Protein AF-A0A3N5LNY7-F1 (afdb_monomer_lite)

Foldseek 3Di:
DDWAWAAKDFPDDDDQDDDDDDDDDDDDDDDDADWDADWDKDFDWDFPPDDDDDPDDDDPPRPTDRFKIKTQGDPPDWGDDPNFTANFIWIWGDDPPGIIIIGTDDLLLQQLQFDQDDLPDDLVVLLVVSQLLSLLLQQQVVVAADRCCVVVVHSAHCDPVRTPGRYSCNLVDPSSVSNSVSSVVCPPHYDDDPRHRDNRDDAPDCQQKNAFCQAQPNDDGDPVRFIDGDHCVPPDPPNDDDADDDQQVLQVLVVVVPWQADAGWDWWDWDDPDGPRHYIWIWTQHPRGIDIDTLNRSQVSCQVCVCVSCVVPPQHQDPVRDGAPGVRRDSDDDDTDDPPD

Secondary structure (DSSP, 8-state):
---EEEEEEESS----------------PPPPP---S-EEEEEEEEP-------S-S-------EEEEEEEEEPTT--EEETTEEE-SEEEEEEETTEEEEEEEE-HHHHHHTB-SS-TTS-HHHHHHHHHHHHHHHHHHHHH---THHHHHT-SS-SSTTT--B--GGGGGSTTHHHHHHHHHHTTT---EETTEE------S--TTBPPPHHHHH-SS--TTS---B---TTT-TTS-------HHHHHHHHHHTT-S--SSEEEEEEE---TTS---EEEEEETTEEEEEEHHHHHHHHHHHHHHH-TTTSSPBPTTSPBPSSSS--S-------TT-

pLDDT: mean 81.03, std 21.71, range [22.67, 98.62]

Structure (mmCIF, N/CA/C/O backbone):
data_AF-A0A3N5LNY7-F1
#
_entry.id   AF-A0A3N5LNY7-F1
#
loop_
_atom_site.group_PDB
_atom_site.id
_atom_site.type_symbol
_atom_site.label_atom_id
_atom_site.label_alt_id
_atom_site.label_comp_id
_atom_site.label_asym_id
_atom_site.label_entity_id
_atom_site.label_seq_id
_atom_site.pdbx_PDB_ins_code
_atom_site.Cartn_x
_atom_site.Cartn_y
_atom_site.Cartn_z
_atom_site.occupancy
_atom_site.B_iso_or_equiv
_atom_site.auth_seq_id
_atom_site.auth_comp_id
_atom_site.auth_asym_id
_atom_site.auth_atom_id
_atom_site.pdbx_PDB_model_num
ATOM 1 N N . MET A 1 1 ? 7.127 -2.711 -29.150 1.00 33.62 1 MET A N 1
ATOM 2 C CA . MET A 1 1 ? 5.949 -2.793 -28.258 1.00 33.62 1 MET A CA 1
ATOM 3 C C . MET A 1 1 ? 5.513 -1.365 -27.968 1.00 33.62 1 MET A C 1
ATOM 5 O O . MET A 1 1 ? 6.410 -0.530 -27.902 1.00 33.62 1 MET A O 1
ATOM 9 N N . PRO A 1 2 ? 4.211 -1.043 -27.889 1.00 36.22 2 PRO A N 1
ATOM 10 C CA . PRO A 1 2 ? 3.792 0.312 -27.542 1.00 36.22 2 PRO A CA 1
ATOM 11 C C . PRO A 1 2 ? 4.327 0.663 -26.146 1.00 36.22 2 PRO A C 1
ATOM 13 O O . PRO A 1 2 ? 4.235 -0.155 -25.230 1.00 36.22 2 PRO A O 1
ATOM 16 N N . ALA A 1 3 ? 4.944 1.837 -26.010 1.00 43.41 3 ALA A N 1
ATOM 17 C CA . ALA A 1 3 ? 5.287 2.387 -24.704 1.00 43.41 3 ALA A CA 1
ATOM 18 C C . ALA A 1 3 ? 3.988 2.582 -23.906 1.00 43.41 3 ALA A C 1
ATOM 20 O O . ALA A 1 3 ? 2.963 2.959 -24.474 1.00 43.41 3 ALA A O 1
ATOM 21 N N . THR A 1 4 ? 4.013 2.239 -22.621 1.00 46.62 4 THR A N 1
ATOM 22 C CA . THR A 1 4 ? 2.879 2.396 -21.699 1.00 46.62 4 THR A CA 1
ATOM 23 C C . THR A 1 4 ? 3.221 3.558 -20.761 1.00 46.62 4 THR A C 1
ATOM 25 O O . THR A 1 4 ? 4.381 3.690 -20.365 1.00 46.62 4 THR A O 1
ATOM 28 N N . SER A 1 5 ? 2.261 4.429 -20.441 1.00 54.09 5 SER A N 1
ATOM 29 C CA . SER A 1 5 ? 2.507 5.592 -19.573 1.00 54.09 5 SER A CA 1
ATOM 30 C C . SER A 1 5 ? 2.329 5.161 -18.116 1.00 54.09 5 SER A C 1
ATOM 32 O O . SER A 1 5 ? 1.210 4.996 -17.626 1.00 54.09 5 SER A O 1
ATOM 34 N N . ILE A 1 6 ? 3.436 4.933 -17.417 1.00 53.72 6 ILE A N 1
ATOM 35 C CA . ILE A 1 6 ? 3.460 4.212 -16.148 1.00 53.72 6 ILE A CA 1
ATOM 36 C C . ILE A 1 6 ? 4.030 5.109 -15.043 1.00 53.72 6 ILE A C 1
ATOM 38 O O . ILE A 1 6 ? 5.129 5.631 -15.158 1.00 53.72 6 ILE A O 1
ATOM 42 N N . ALA A 1 7 ? 3.317 5.170 -13.914 1.00 56.16 7 ALA A N 1
ATOM 43 C CA . ALA A 1 7 ? 3.652 5.947 -12.720 1.00 56.16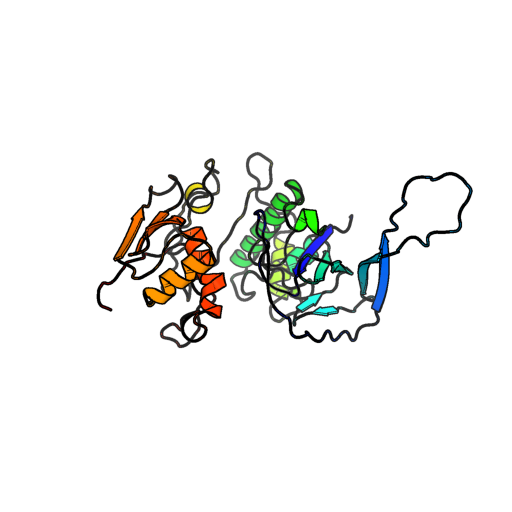 7 ALA A CA 1
ATOM 44 C C . ALA A 1 7 ? 3.402 7.454 -12.852 1.00 56.16 7 ALA A C 1
ATOM 46 O O . ALA A 1 7 ? 3.795 8.078 -13.827 1.00 56.16 7 ALA A O 1
ATOM 47 N N . ALA A 1 8 ? 2.758 8.021 -11.826 1.00 49.09 8 ALA A N 1
ATOM 48 C CA . ALA A 1 8 ? 2.549 9.450 -11.633 1.00 49.09 8 ALA A CA 1
ATOM 49 C C . ALA A 1 8 ? 3.052 9.898 -10.250 1.00 49.09 8 ALA A C 1
ATOM 51 O O . ALA A 1 8 ? 2.809 9.205 -9.256 1.00 49.09 8 ALA A O 1
ATOM 52 N N . ILE A 1 9 ? 3.710 11.056 -10.182 1.00 54.94 9 ILE A N 1
ATOM 53 C CA . ILE A 1 9 ? 4.179 11.722 -8.963 1.00 54.94 9 ILE A CA 1
ATOM 54 C C . ILE A 1 9 ? 3.499 13.083 -8.889 1.00 54.94 9 ILE A C 1
ATOM 56 O O . ILE A 1 9 ? 3.593 13.887 -9.816 1.00 54.94 9 ILE A O 1
ATOM 60 N N . ARG A 1 10 ? 2.796 13.333 -7.785 1.00 48.50 10 ARG A N 1
ATOM 61 C CA . ARG A 1 10 ? 2.146 14.615 -7.514 1.00 48.50 10 ARG A CA 1
ATOM 62 C C . ARG A 1 10 ? 3.090 15.456 -6.663 1.00 48.50 10 ARG A C 1
ATOM 64 O O . ARG A 1 10 ? 3.466 15.022 -5.577 1.00 48.50 10 ARG A O 1
ATOM 71 N N . THR A 1 11 ? 3.468 16.643 -7.130 1.00 41.44 11 THR A N 1
ATOM 72 C CA . THR A 1 11 ? 4.414 17.526 -6.410 1.00 41.44 11 THR A CA 1
ATOM 73 C C . THR A 1 11 ? 3.749 18.360 -5.301 1.00 41.44 11 THR A C 1
ATOM 75 O O . THR A 1 11 ? 4.295 19.364 -4.855 1.00 41.44 11 THR A O 1
ATOM 78 N N . SER A 1 12 ? 2.570 17.939 -4.840 1.00 33.50 12 SER A N 1
ATOM 79 C CA . SER A 1 12 ? 1.843 18.450 -3.674 1.00 33.50 12 SER A CA 1
ATOM 80 C C . SER A 1 12 ? 0.912 17.339 -3.153 1.00 33.50 12 SER A C 1
ATOM 82 O O . SER A 1 12 ? 0.174 16.710 -3.910 1.00 33.50 12 SER A O 1
ATOM 84 N N . SER A 1 13 ? 1.010 17.013 -1.861 1.00 30.39 13 SER A N 1
ATOM 85 C CA . SER A 1 13 ? 0.197 15.967 -1.205 1.00 30.39 13 SER A CA 1
ATOM 86 C C . SER A 1 13 ? -1.232 16.467 -0.916 1.00 30.39 13 SER A C 1
ATOM 88 O O . SER A 1 13 ? -1.359 17.656 -0.631 1.00 30.39 13 SER A O 1
ATOM 90 N N . PRO A 1 14 ? -2.284 15.607 -0.909 1.00 38.16 14 PRO A N 1
ATOM 91 C CA . PRO A 1 14 ? -2.243 14.172 -0.607 1.00 38.16 14 PRO A CA 1
ATOM 92 C C . PRO A 1 14 ? -2.823 13.218 -1.679 1.00 38.16 14 PRO A C 1
ATOM 94 O O . PRO A 1 14 ? -3.414 13.629 -2.672 1.00 38.16 14 PRO A O 1
ATOM 97 N N . SER A 1 15 ? -2.550 11.930 -1.416 1.00 35.72 15 SER A N 1
ATOM 98 C CA . SER A 1 15 ? -3.079 10.645 -1.921 1.00 35.72 15 SER A CA 1
ATOM 99 C C . SER A 1 15 ? -4.038 10.612 -3.117 1.00 35.72 15 SER A C 1
ATOM 101 O O . SER A 1 15 ? -5.087 11.243 -3.082 1.00 35.72 15 SER A O 1
ATOM 103 N N . CYS A 1 16 ? -3.792 9.673 -4.040 1.00 30.02 16 CYS A N 1
ATOM 104 C CA . CYS A 1 16 ? -4.850 9.088 -4.863 1.00 30.02 16 CYS A CA 1
ATOM 105 C C . CYS A 1 16 ? -5.927 8.488 -3.943 1.00 30.02 16 CYS A C 1
ATOM 107 O O . CYS A 1 16 ? -5.712 7.437 -3.339 1.00 30.02 16 CYS A O 1
ATOM 109 N N . SER A 1 17 ? -7.069 9.156 -3.811 1.00 31.23 17 SER A N 1
ATOM 110 C CA . SER A 1 17 ? -8.257 8.635 -3.137 1.00 31.23 17 SER A CA 1
ATOM 111 C C . SER A 1 17 ? -9.467 8.768 -4.060 1.00 31.23 17 SER A C 1
ATOM 113 O O . SER A 1 17 ? -9.660 9.767 -4.743 1.00 31.23 17 SER A O 1
ATOM 115 N N . HIS A 1 18 ? -10.304 7.732 -4.107 1.00 34.59 18 HIS A N 1
ATOM 116 C CA . HIS A 1 18 ? -11.674 7.873 -4.593 1.00 34.59 18 HIS A CA 1
ATOM 117 C C . HIS A 1 18 ? -12.501 8.562 -3.495 1.00 34.59 18 HIS A C 1
ATOM 119 O O . HIS A 1 18 ? -12.567 8.001 -2.402 1.00 34.59 18 HIS A O 1
ATOM 125 N N . SER A 1 19 ? -13.112 9.732 -3.768 1.00 31.70 19 SER A N 1
ATOM 126 C CA . SER A 1 19 ? -14.471 10.183 -3.342 1.00 31.70 19 SER A CA 1
ATOM 127 C C . SER A 1 19 ? -14.699 11.709 -3.524 1.00 31.70 19 SER A C 1
ATOM 129 O O . SER A 1 19 ? -13.756 12.487 -3.486 1.00 31.70 19 SER A O 1
ATOM 131 N N . ALA A 1 20 ? -15.965 12.109 -3.746 1.00 26.55 20 ALA A N 1
ATOM 132 C CA . ALA A 1 20 ? -16.502 13.427 -4.171 1.00 26.55 20 ALA A CA 1
ATOM 133 C C . ALA A 1 20 ? -16.390 14.606 -3.136 1.00 26.55 20 ALA A C 1
ATOM 135 O O . ALA A 1 20 ? -16.134 14.341 -1.965 1.00 26.55 20 ALA A O 1
ATOM 136 N N . PRO A 1 21 ? -16.598 15.896 -3.529 1.00 27.80 21 PRO A N 1
ATOM 137 C CA . PRO A 1 21 ? -15.783 17.056 -3.091 1.00 27.80 21 PRO A CA 1
ATOM 138 C C . PRO A 1 21 ? -16.397 18.017 -2.036 1.00 27.80 21 PRO A C 1
ATOM 140 O O . PRO A 1 21 ? -17.614 18.063 -1.878 1.00 27.80 21 PRO A O 1
ATOM 143 N N . THR A 1 22 ? -15.567 18.865 -1.385 1.00 24.48 22 THR A N 1
ATOM 144 C CA . THR A 1 22 ? -15.677 20.359 -1.282 1.00 24.48 22 THR A CA 1
ATOM 145 C C . THR A 1 22 ? -14.498 21.015 -0.502 1.00 24.48 22 THR A C 1
ATOM 147 O O . THR A 1 22 ? -13.878 20.389 0.348 1.00 24.48 22 THR A O 1
ATOM 150 N N . SER A 1 23 ? -14.191 22.273 -0.868 1.00 28.23 23 SER A N 1
ATOM 151 C CA . SER A 1 23 ? -13.027 23.182 -0.643 1.00 28.23 23 SER A CA 1
ATOM 152 C C . SER A 1 23 ? -12.851 23.779 0.783 1.00 28.23 23 SER A C 1
ATOM 154 O O . SER A 1 23 ? -13.792 23.697 1.560 1.00 28.23 23 SER A O 1
ATOM 156 N N . SER A 1 24 ? -11.796 24.495 1.236 1.00 26.31 24 SER A N 1
ATOM 157 C CA . SER A 1 24 ? -10.613 25.210 0.673 1.00 26.31 24 SER A CA 1
ATOM 158 C C . SER A 1 24 ? -9.664 25.670 1.813 1.00 26.31 24 SER A C 1
ATOM 160 O O . SER A 1 24 ? -10.174 26.039 2.871 1.00 26.31 24 SER A O 1
ATOM 162 N N . GLY A 1 25 ? -8.356 25.855 1.536 1.00 22.67 25 GLY A N 1
ATOM 163 C CA . GLY A 1 25 ? -7.582 27.011 2.050 1.00 22.67 25 GLY A CA 1
ATOM 164 C C . GLY A 1 25 ? -6.107 26.827 2.487 1.00 22.67 25 GLY A C 1
ATOM 165 O O . GLY A 1 25 ? -5.869 26.256 3.543 1.00 22.67 25 GLY A O 1
ATOM 166 N N . SER A 1 26 ? -5.193 27.506 1.760 1.00 25.02 26 SER A N 1
ATOM 167 C CA . SER A 1 26 ? -3.880 28.099 2.159 1.00 25.02 26 SER A CA 1
ATOM 168 C C . SER A 1 26 ? -2.542 27.412 1.769 1.00 25.02 26 SER A C 1
ATOM 170 O O . SER A 1 26 ? -2.120 26.426 2.357 1.00 25.02 26 SER A O 1
ATOM 172 N N . GLU A 1 27 ? -1.913 28.058 0.767 1.00 23.69 27 GLU A N 1
ATOM 173 C CA . GLU A 1 27 ? -0.502 28.470 0.544 1.00 23.69 27 GLU A CA 1
ATOM 174 C C . GLU A 1 27 ? 0.671 27.464 0.585 1.00 23.69 27 GLU A C 1
ATOM 176 O O . GLU A 1 27 ? 1.000 26.860 1.600 1.00 23.69 27 GLU A O 1
ATOM 181 N N . ALA A 1 28 ? 1.367 27.383 -0.561 1.00 24.98 28 ALA A N 1
ATOM 182 C CA . ALA A 1 28 ? 2.524 26.538 -0.844 1.00 24.98 28 ALA A CA 1
ATOM 183 C C . ALA A 1 28 ? 3.818 27.360 -0.998 1.00 24.98 28 ALA A C 1
ATOM 185 O O . ALA A 1 28 ? 3.842 28.388 -1.678 1.00 24.98 28 ALA A O 1
ATOM 186 N N . GLU A 1 29 ? 4.906 26.854 -0.416 1.00 24.19 29 GLU A N 1
ATOM 187 C CA . GLU A 1 29 ? 6.277 27.348 -0.575 1.00 24.19 29 GLU A CA 1
ATOM 188 C C . GLU A 1 29 ? 6.999 26.503 -1.649 1.00 24.19 29 GLU A C 1
ATOM 190 O O . GLU A 1 29 ? 6.849 25.281 -1.697 1.00 24.19 29 GLU A O 1
ATOM 195 N N . GLY A 1 30 ? 7.709 27.155 -2.577 1.00 23.77 30 GLY A N 1
ATOM 196 C CA . GLY A 1 30 ? 8.183 26.560 -3.835 1.00 23.77 30 GLY A CA 1
ATOM 197 C C . GLY A 1 30 ? 9.334 25.548 -3.710 1.00 23.77 30 GLY A C 1
ATOM 198 O O . GLY A 1 30 ? 10.285 25.753 -2.960 1.00 23.77 30 GLY A O 1
ATOM 199 N N . ILE A 1 31 ? 9.276 24.485 -4.523 1.00 27.33 31 ILE A N 1
ATOM 200 C CA . ILE A 1 31 ? 10.308 23.439 -4.652 1.00 27.33 31 ILE A CA 1
ATOM 201 C C . ILE A 1 31 ? 11.269 23.789 -5.811 1.00 27.33 31 ILE A C 1
ATOM 203 O O . ILE A 1 31 ? 10.798 24.095 -6.910 1.00 27.33 31 ILE A O 1
ATOM 207 N N . PRO A 1 32 ? 12.605 23.719 -5.634 1.00 30.31 32 PRO A N 1
ATOM 208 C CA . PRO A 1 32 ? 13.557 23.946 -6.717 1.00 30.31 32 PRO A CA 1
ATOM 209 C C . PRO A 1 32 ? 13.752 22.674 -7.564 1.00 30.31 32 PRO A C 1
ATOM 211 O O . PRO A 1 32 ? 14.279 21.673 -7.086 1.00 30.31 32 PRO A O 1
ATOM 214 N N . MET A 1 33 ? 13.384 22.720 -8.848 1.00 38.69 33 MET A N 1
ATOM 215 C CA . MET A 1 33 ? 13.770 21.704 -9.839 1.00 38.69 33 MET A CA 1
ATOM 216 C C . MET A 1 33 ? 15.151 22.032 -10.423 1.00 38.69 33 MET A C 1
ATOM 218 O O . MET A 1 33 ? 15.319 23.056 -11.083 1.00 38.69 33 MET A O 1
ATOM 222 N N . GLY A 1 34 ? 16.138 21.159 -10.216 1.00 33.91 34 GLY A N 1
ATOM 223 C CA . GLY A 1 34 ? 17.436 21.222 -10.894 1.00 33.91 34 GLY A CA 1
ATOM 224 C C . GLY A 1 34 ? 17.558 20.119 -11.945 1.00 33.91 34 GLY A C 1
ATOM 225 O O . GLY A 1 34 ? 17.757 18.966 -11.587 1.00 33.91 34 GLY A O 1
ATOM 226 N N . MET A 1 35 ? 17.471 20.458 -13.235 1.00 43.19 35 MET A N 1
ATOM 227 C CA . MET A 1 35 ? 17.779 19.545 -14.349 1.00 43.19 35 MET A CA 1
ATOM 228 C C . MET A 1 35 ? 19.084 19.985 -15.022 1.00 43.19 35 MET A C 1
ATOM 230 O O . MET A 1 35 ? 19.202 21.138 -15.433 1.00 43.19 35 MET A O 1
ATOM 234 N N . THR A 1 36 ? 20.064 19.086 -15.157 1.00 39.81 36 THR A N 1
ATOM 235 C CA . THR A 1 36 ? 21.367 19.365 -15.805 1.00 39.81 36 THR A CA 1
ATOM 236 C C . THR A 1 36 ? 21.618 18.548 -17.082 1.00 39.81 36 THR A C 1
ATOM 238 O O . THR A 1 36 ? 22.716 18.596 -17.633 1.00 39.81 36 THR A O 1
ATOM 241 N N . ALA A 1 37 ? 20.613 17.835 -17.601 1.00 42.59 37 ALA A N 1
ATOM 242 C CA . ALA A 1 37 ? 20.716 17.060 -18.842 1.00 42.59 37 ALA A CA 1
ATOM 243 C C . ALA A 1 37 ? 20.223 17.852 -20.077 1.00 42.59 37 ALA A C 1
ATOM 245 O O . ALA A 1 37 ? 19.314 18.677 -19.950 1.00 42.59 37 ALA A O 1
ATOM 246 N N . PRO A 1 38 ? 20.780 17.612 -21.287 1.00 39.47 38 PRO A N 1
ATOM 247 C CA . PRO A 1 38 ? 20.278 18.214 -22.520 1.00 39.47 38 PRO A CA 1
ATOM 248 C C . PRO A 1 38 ? 18.845 17.738 -22.795 1.00 39.47 38 PRO A C 1
ATOM 250 O O . PRO A 1 38 ? 18.601 16.573 -23.105 1.00 39.47 38 PRO A O 1
ATOM 253 N N . LEU A 1 39 ? 17.905 18.670 -22.669 1.00 39.00 39 LEU A N 1
ATOM 254 C CA . LEU A 1 39 ? 16.469 18.429 -22.700 1.00 39.00 39 LEU A CA 1
ATOM 255 C C . LEU A 1 39 ? 15.887 18.733 -24.085 1.00 39.00 39 LEU A C 1
ATOM 257 O O . LEU A 1 39 ? 16.123 19.805 -24.647 1.00 39.00 39 LEU A O 1
ATOM 261 N N . ARG A 1 40 ? 15.065 17.822 -24.613 1.00 39.78 40 ARG A N 1
ATOM 262 C CA . ARG A 1 40 ? 14.113 18.151 -25.681 1.00 39.78 40 ARG A CA 1
ATOM 263 C C . ARG A 1 40 ? 12.732 18.323 -25.058 1.00 39.78 40 ARG A C 1
ATOM 265 O O . ARG A 1 40 ? 12.207 17.380 -24.476 1.00 39.78 40 ARG A O 1
ATOM 272 N N . VAL A 1 41 ? 12.182 19.532 -25.177 1.00 36.75 41 VAL A N 1
ATOM 273 C CA . VAL A 1 41 ? 10.839 19.884 -24.697 1.00 36.75 41 VAL A CA 1
ATOM 274 C C . VAL A 1 41 ? 9.860 19.833 -25.862 1.00 36.75 41 VAL A C 1
ATOM 276 O O . VAL A 1 41 ? 10.060 20.533 -26.855 1.00 36.75 41 VAL A O 1
ATOM 279 N N . ALA A 1 42 ? 8.791 19.054 -25.728 1.00 37.19 42 ALA A N 1
ATOM 280 C CA . ALA A 1 42 ? 7.627 19.133 -26.605 1.00 37.19 42 ALA A CA 1
ATOM 281 C C . ALA A 1 42 ? 6.405 19.565 -25.781 1.00 37.19 42 ALA A C 1
ATOM 283 O O . ALA A 1 42 ? 6.086 18.948 -24.770 1.00 37.19 42 ALA A O 1
ATOM 284 N N . ALA A 1 43 ? 5.727 20.641 -26.184 1.00 36.88 43 ALA A N 1
ATOM 285 C CA . ALA A 1 43 ? 4.498 21.093 -25.532 1.00 36.88 43 ALA A CA 1
ATOM 286 C C . ALA A 1 43 ? 3.280 20.532 -26.274 1.00 36.88 43 ALA A C 1
ATOM 288 O O . ALA A 1 43 ? 3.171 20.690 -27.492 1.00 36.88 43 ALA A O 1
ATOM 289 N N . ILE A 1 44 ? 2.352 19.914 -25.542 1.00 47.97 44 ILE A N 1
ATOM 290 C CA . ILE A 1 44 ? 1.050 19.523 -26.083 1.00 47.97 44 ILE A CA 1
ATOM 291 C C . ILE A 1 44 ? 0.073 20.661 -25.795 1.00 47.97 44 ILE A C 1
ATOM 293 O O . ILE A 1 44 ? -0.240 20.976 -24.644 1.00 47.97 44 ILE A O 1
ATOM 297 N N . VAL A 1 45 ? -0.387 21.297 -26.869 1.00 42.28 45 VAL A N 1
ATOM 298 C CA . VAL A 1 45 ? -1.342 22.404 -26.833 1.00 42.28 45 VAL A CA 1
ATOM 299 C C . VAL A 1 45 ? -2.720 21.861 -27.186 1.00 42.28 45 VAL A C 1
ATOM 301 O O . VAL A 1 45 ? -2.906 21.328 -28.280 1.00 42.28 45 VAL A O 1
ATOM 304 N N . ALA A 1 46 ? -3.693 22.016 -26.289 1.00 45.00 46 ALA A N 1
ATOM 305 C CA . ALA A 1 46 ? -5.090 21.800 -26.645 1.00 45.00 46 ALA A CA 1
ATOM 306 C C . ALA A 1 46 ? -5.678 23.121 -27.149 1.00 45.00 46 ALA A C 1
ATOM 308 O O . ALA A 1 46 ? -5.635 24.136 -26.456 1.00 45.00 46 ALA A O 1
ATOM 309 N N . ALA A 1 47 ? -6.219 23.110 -28.366 1.00 40.59 47 ALA A N 1
ATOM 310 C CA . ALA A 1 47 ? -6.987 24.225 -28.902 1.00 40.59 47 ALA A CA 1
ATOM 311 C C . ALA A 1 47 ? -8.481 23.929 -28.729 1.00 40.59 47 ALA A C 1
ATOM 313 O O . ALA A 1 47 ? -8.995 22.957 -29.285 1.00 40.59 47 ALA A O 1
ATOM 314 N N . SER A 1 48 ? -9.190 24.776 -27.985 1.00 42.09 48 SER A N 1
ATOM 315 C CA . SER A 1 48 ? -10.650 24.724 -27.903 1.00 42.09 48 SER A CA 1
ATOM 316 C C . SER A 1 48 ? -11.245 25.280 -29.198 1.00 42.09 48 SER A C 1
ATOM 318 O O . SER A 1 48 ? -11.398 26.489 -29.356 1.00 42.09 48 SER A O 1
ATOM 320 N N . LEU A 1 49 ? -11.568 24.408 -30.155 1.00 39.06 49 LEU A N 1
ATOM 321 C CA . LEU A 1 49 ? -12.336 24.795 -31.340 1.00 39.06 49 LEU A CA 1
ATOM 322 C C . LEU A 1 49 ? -13.804 24.981 -30.935 1.00 39.06 49 LEU A C 1
ATOM 324 O O . LEU A 1 49 ? -14.584 24.030 -30.919 1.00 39.06 49 LEU A O 1
ATOM 328 N N . LEU A 1 50 ? -14.186 26.211 -30.591 1.00 41.12 50 LEU A N 1
ATOM 329 C CA . LEU A 1 50 ? -15.598 26.588 -30.530 1.00 41.12 50 LEU A CA 1
ATOM 330 C C . LEU A 1 50 ? -16.201 26.473 -31.944 1.00 41.12 50 LEU A C 1
ATOM 332 O O . LEU A 1 50 ? -15.596 26.895 -32.928 1.00 41.12 50 LEU A O 1
ATOM 336 N N . ALA A 1 51 ? -17.372 25.834 -32.015 1.00 43.84 51 ALA A N 1
ATOM 337 C CA . ALA A 1 51 ? -18.146 25.487 -33.212 1.00 43.84 51 ALA A CA 1
ATOM 338 C C . ALA A 1 51 ? -18.297 26.643 -34.236 1.00 43.84 51 ALA A C 1
ATOM 340 O O . ALA A 1 51 ? -18.154 27.811 -33.869 1.00 43.84 51 ALA A O 1
ATOM 341 N N . PRO A 1 52 ? -18.618 26.365 -35.520 1.00 42.91 52 PRO A N 1
ATOM 342 C CA . PRO A 1 52 ? -18.501 27.363 -36.575 1.00 42.91 52 PRO A CA 1
ATOM 343 C C . PRO A 1 52 ? -19.594 28.428 -36.434 1.00 42.91 52 PRO A C 1
ATOM 345 O O . PRO A 1 52 ? -20.763 28.184 -36.727 1.00 42.91 52 PRO A O 1
ATOM 348 N N . ALA A 1 53 ? -19.208 29.628 -36.007 1.00 42.38 53 ALA A N 1
ATOM 349 C CA . ALA A 1 53 ? -20.020 30.822 -36.188 1.00 42.38 53 ALA A CA 1
ATOM 350 C C . ALA A 1 53 ? -19.778 31.406 -37.592 1.00 42.38 53 ALA A C 1
ATOM 352 O O . ALA A 1 53 ? -18.672 31.351 -38.129 1.00 42.38 53 ALA A O 1
ATOM 353 N N . ALA A 1 54 ? -20.852 31.925 -38.187 1.00 43.22 54 ALA A N 1
ATOM 354 C CA . ALA A 1 54 ? -20.944 32.489 -39.534 1.00 43.22 54 ALA A CA 1
ATOM 355 C C . ALA A 1 54 ? -19.857 33.548 -39.863 1.00 43.22 54 ALA A C 1
ATOM 357 O O . ALA A 1 54 ? -19.285 34.158 -38.958 1.00 43.22 54 ALA A O 1
ATOM 358 N N . PRO A 1 55 ? -19.572 33.808 -41.158 1.00 47.06 55 PRO A N 1
ATOM 359 C CA . PRO A 1 55 ? -18.373 34.517 -41.586 1.00 47.06 55 PRO A CA 1
ATOM 360 C C . PRO A 1 55 ? -18.571 36.032 -41.479 1.00 47.06 55 PRO A C 1
ATOM 362 O O . PRO A 1 55 ? -18.870 36.682 -42.472 1.00 47.06 55 PRO A O 1
ATOM 365 N N . ALA A 1 56 ? -18.441 36.604 -40.283 1.00 41.59 56 ALA A N 1
ATOM 366 C CA . ALA A 1 56 ? -18.317 38.053 -40.107 1.00 41.59 56 ALA A CA 1
ATOM 367 C C . ALA A 1 56 ? -17.891 38.429 -38.677 1.00 41.59 56 ALA A C 1
ATOM 369 O O . ALA A 1 56 ? -18.643 39.081 -37.965 1.00 41.59 56 ALA A O 1
ATOM 370 N N . ALA A 1 57 ? -16.697 38.027 -38.244 1.00 37.25 57 ALA A N 1
ATOM 371 C CA . ALA A 1 57 ? -15.906 38.752 -37.245 1.00 37.25 57 ALA A CA 1
ATOM 372 C C . ALA A 1 57 ? -14.538 38.081 -37.104 1.00 37.25 57 ALA A C 1
ATOM 374 O O . ALA A 1 57 ? -14.405 36.871 -37.256 1.00 37.25 57 ALA A O 1
ATOM 375 N N . ALA A 1 58 ? -13.532 38.912 -36.864 1.00 35.50 58 ALA A N 1
ATOM 376 C CA . ALA A 1 58 ? -12.124 38.579 -36.752 1.00 35.50 58 ALA A CA 1
ATOM 377 C C . ALA A 1 58 ? -11.826 37.405 -35.806 1.00 35.50 58 ALA A C 1
ATOM 379 O O . ALA A 1 58 ? -12.525 37.207 -34.814 1.00 35.50 58 ALA A O 1
ATOM 380 N N . GLN A 1 59 ? -10.741 36.686 -36.122 1.00 43.75 59 GLN A N 1
ATOM 381 C CA . GLN A 1 59 ? -10.048 35.721 -35.270 1.00 43.75 59 GLN A CA 1
ATOM 382 C C . GLN A 1 59 ? -10.208 36.035 -33.774 1.00 43.75 59 GLN A C 1
ATOM 384 O O . GLN A 1 59 ? -9.509 36.893 -33.234 1.00 43.75 59 GLN A O 1
ATOM 389 N N . ALA A 1 60 ? -11.052 35.270 -33.082 1.00 41.19 60 ALA A N 1
ATOM 390 C CA . ALA A 1 60 ? -10.713 34.913 -31.718 1.00 41.19 60 ALA A CA 1
ATOM 391 C C . ALA A 1 60 ? -9.467 34.032 -31.846 1.00 41.19 60 ALA A C 1
ATOM 393 O O . ALA A 1 60 ? -9.527 32.950 -32.438 1.00 41.19 60 ALA A O 1
ATOM 394 N N . ALA A 1 61 ? -8.317 34.534 -31.396 1.00 46.16 61 ALA A N 1
ATOM 395 C CA . ALA A 1 61 ? -7.189 33.662 -31.120 1.00 46.16 61 ALA A CA 1
ATOM 396 C C . ALA A 1 61 ? -7.734 32.546 -30.223 1.00 46.16 61 ALA A C 1
ATOM 398 O O . ALA A 1 61 ? -8.339 32.833 -29.193 1.00 46.16 61 ALA A O 1
ATOM 399 N N . ALA A 1 62 ? -7.630 31.293 -30.664 1.00 47.84 62 ALA A N 1
ATOM 400 C CA . ALA A 1 62 ? -7.922 30.186 -29.774 1.00 47.84 62 ALA A CA 1
ATOM 401 C C . ALA A 1 62 ? -6.986 30.356 -28.574 1.00 47.84 62 ALA A C 1
ATOM 403 O O . ALA A 1 62 ? -5.771 30.410 -28.775 1.00 47.84 62 ALA A O 1
ATOM 404 N N . ASP A 1 63 ? -7.538 30.496 -27.368 1.00 47.41 63 ASP A N 1
ATOM 405 C CA . ASP A 1 63 ? -6.748 30.497 -26.142 1.00 47.41 63 ASP A CA 1
ATOM 406 C C . ASP A 1 63 ? -6.069 29.129 -26.043 1.00 47.41 63 ASP A C 1
ATOM 408 O O . ASP A 1 63 ? -6.652 28.119 -25.646 1.00 47.41 63 ASP A O 1
ATOM 412 N N . SER A 1 64 ? -4.839 29.069 -26.542 1.00 50.59 64 SER A N 1
ATOM 413 C CA . SER A 1 64 ? -4.009 27.881 -26.524 1.00 50.59 64 SER A CA 1
ATOM 414 C C . SER A 1 64 ? -3.427 27.744 -25.125 1.00 50.59 64 SER A C 1
ATOM 416 O O . SER A 1 64 ? -2.486 28.458 -24.773 1.00 50.59 64 SER A O 1
ATOM 418 N N . HIS A 1 65 ? -3.972 26.828 -24.331 1.00 64.25 65 HIS A N 1
ATOM 419 C CA . HIS A 1 65 ? -3.385 26.455 -23.050 1.00 64.25 65 HIS A CA 1
ATOM 420 C C . HIS A 1 65 ? -2.463 25.246 -23.257 1.00 64.25 65 HIS A C 1
ATOM 422 O O . HIS A 1 65 ? -2.832 24.265 -23.911 1.00 64.25 65 HIS A O 1
ATOM 428 N N . ILE A 1 66 ? -1.239 25.321 -22.728 1.00 59.66 66 ILE A N 1
ATOM 429 C CA . ILE A 1 66 ? -0.362 24.149 -22.628 1.00 59.66 66 ILE A CA 1
ATOM 430 C C . ILE A 1 66 ? -1.002 23.216 -21.602 1.00 59.66 66 ILE A C 1
ATOM 432 O O . ILE A 1 66 ? -1.165 23.599 -20.447 1.00 59.66 66 ILE A O 1
ATOM 436 N N . VAL A 1 67 ? -1.374 22.013 -22.032 1.00 72.12 67 VAL A N 1
ATOM 437 C CA . VAL A 1 67 ? -2.025 21.020 -21.162 1.00 72.12 67 VAL A CA 1
ATOM 438 C C . VAL A 1 67 ? -0.992 20.085 -20.541 1.00 72.12 67 VAL A C 1
ATOM 440 O O . VAL A 1 67 ? -1.140 19.663 -19.396 1.00 72.12 67 VAL A O 1
ATOM 443 N N . SER A 1 68 ? 0.093 19.806 -21.267 1.00 78.56 68 SER A N 1
ATOM 444 C CA . SER A 1 68 ? 1.226 19.052 -20.740 1.00 78.56 68 SER A CA 1
ATOM 445 C C . SER A 1 68 ? 2.531 19.378 -21.460 1.00 78.56 68 SER A C 1
ATOM 447 O O . SER A 1 68 ? 2.545 19.753 -22.636 1.00 78.56 68 SER A O 1
ATOM 449 N N . VAL A 1 69 ? 3.639 19.169 -20.758 1.00 86.62 69 VAL A N 1
ATOM 450 C CA . VAL A 1 69 ? 5.003 19.271 -21.274 1.00 86.62 69 VAL A CA 1
ATOM 451 C C . VAL A 1 69 ? 5.642 17.889 -21.257 1.00 86.62 69 VAL A C 1
ATOM 453 O O . VAL A 1 69 ? 5.677 17.242 -20.218 1.00 86.62 69 VAL A O 1
ATOM 456 N N . GLU A 1 70 ? 6.159 17.442 -22.394 1.00 89.75 70 GLU A N 1
ATOM 457 C CA . GLU A 1 70 ? 6.943 16.217 -22.504 1.00 89.75 70 GLU A CA 1
ATOM 458 C C . GLU A 1 70 ? 8.440 16.548 -22.490 1.00 89.75 70 GLU A C 1
ATOM 460 O O . GLU A 1 70 ? 8.919 17.411 -23.234 1.00 89.75 70 GLU A O 1
ATOM 465 N N . LEU A 1 71 ? 9.168 15.860 -21.617 1.00 88.81 71 LEU A N 1
ATOM 466 C CA . LEU A 1 71 ? 10.601 15.944 -21.410 1.00 88.81 71 LEU A CA 1
ATOM 467 C C . LEU A 1 71 ? 11.215 14.627 -21.884 1.00 88.81 71 LEU A C 1
ATOM 469 O O . LEU A 1 71 ? 11.047 13.579 -21.259 1.00 88.81 71 LEU A O 1
ATOM 473 N N . VAL A 1 72 ? 11.927 14.680 -23.006 1.00 89.25 72 VAL A N 1
ATOM 474 C CA . VAL A 1 72 ? 12.576 13.500 -23.587 1.00 89.25 72 VAL A CA 1
ATOM 475 C C . VAL A 1 72 ? 14.058 13.524 -23.214 1.00 89.25 72 VAL A C 1
ATOM 477 O O . VAL A 1 72 ? 14.736 14.505 -23.554 1.00 89.25 72 VAL A O 1
ATOM 480 N N . PRO A 1 73 ? 14.583 12.485 -22.536 1.00 85.19 73 PRO A N 1
ATOM 481 C CA . PRO A 1 73 ? 15.994 12.444 -22.192 1.00 85.19 73 PRO A CA 1
ATOM 482 C C . PRO A 1 73 ? 16.820 12.210 -23.459 1.00 85.19 73 PRO A C 1
ATOM 484 O O . PRO A 1 73 ? 16.439 11.448 -24.354 1.00 85.19 73 PRO A O 1
ATOM 487 N N . ALA A 1 74 ? 17.977 12.864 -23.559 1.00 87.00 74 ALA A N 1
ATOM 488 C CA . ALA A 1 74 ? 18.944 12.508 -24.587 1.00 87.00 74 ALA A CA 1
ATOM 489 C C . ALA A 1 74 ? 19.459 11.073 -24.350 1.00 87.00 74 ALA A C 1
ATOM 491 O O . ALA A 1 74 ? 19.486 10.613 -23.203 1.00 87.00 74 ALA A O 1
ATOM 492 N N . PRO A 1 75 ? 19.906 10.359 -25.398 1.00 83.62 75 PRO A N 1
ATOM 493 C CA . PRO A 1 75 ? 20.451 9.015 -25.238 1.00 83.62 75 PRO A CA 1
ATOM 494 C C . PRO A 1 75 ? 21.546 8.958 -24.162 1.00 83.62 75 PRO A C 1
ATOM 496 O O . PRO A 1 75 ? 22.498 9.736 -24.206 1.00 83.62 75 PRO A O 1
ATOM 499 N N . GLY A 1 76 ? 21.405 8.033 -23.208 1.00 83.25 76 GLY A N 1
ATOM 500 C CA . GLY A 1 76 ? 22.354 7.853 -22.102 1.00 83.25 76 GLY A CA 1
ATOM 501 C C . GLY A 1 76 ? 22.272 8.913 -20.998 1.00 83.25 76 GLY A C 1
ATOM 502 O O . GLY A 1 76 ? 23.198 9.015 -20.199 1.00 83.25 76 GLY A O 1
ATOM 503 N N . THR A 1 77 ? 21.201 9.708 -20.957 1.00 87.81 77 THR A N 1
ATOM 504 C CA . THR A 1 77 ? 20.946 10.690 -19.893 1.00 87.81 77 THR A CA 1
ATOM 505 C C . THR A 1 77 ? 19.667 10.359 -19.132 1.00 87.81 77 THR A C 1
ATOM 507 O O . THR A 1 77 ? 18.834 9.594 -19.614 1.00 87.81 77 THR A O 1
ATOM 510 N N . SER A 1 78 ? 19.521 10.945 -17.948 1.00 90.00 78 SER A N 1
ATOM 511 C CA . SER A 1 78 ? 18.368 10.775 -17.071 1.00 90.00 78 SER A CA 1
ATOM 512 C C . SER A 1 78 ? 17.950 12.111 -16.455 1.00 90.00 78 SER A C 1
ATOM 514 O O . SER A 1 78 ? 18.695 13.097 -16.474 1.00 90.00 78 SER A O 1
ATOM 516 N N . PHE A 1 79 ? 16.741 12.144 -15.908 1.00 91.38 79 PHE A N 1
ATOM 517 C CA . PHE A 1 79 ? 16.224 13.238 -15.101 1.00 91.38 79 PHE A CA 1
ATOM 518 C C . PHE A 1 79 ? 16.311 12.890 -13.620 1.00 91.38 79 PHE A C 1
ATOM 520 O O . PHE A 1 79 ? 16.103 11.740 -13.239 1.00 91.38 79 PHE A O 1
ATOM 527 N N . ALA A 1 80 ? 16.557 13.899 -12.788 1.00 90.44 80 ALA A N 1
ATOM 528 C CA . ALA A 1 80 ? 16.482 13.783 -11.340 1.00 90.44 80 ALA A CA 1
ATOM 529 C C . ALA A 1 80 ? 15.313 14.627 -10.819 1.00 90.44 80 ALA A C 1
ATOM 531 O O . ALA A 1 80 ? 15.265 15.832 -11.069 1.00 90.44 80 ALA A O 1
ATOM 532 N N . VAL A 1 81 ? 14.379 14.002 -10.102 1.00 86.25 81 VAL A N 1
ATOM 533 C CA . VAL A 1 81 ? 13.250 14.682 -9.444 1.00 86.25 81 VAL A CA 1
ATOM 534 C C . VAL A 1 81 ? 13.105 14.113 -8.038 1.00 86.25 81 VAL A C 1
ATOM 536 O O . VAL A 1 81 ? 13.012 12.898 -7.882 1.00 86.25 81 VAL A O 1
ATOM 539 N N . ASP A 1 82 ? 13.131 14.975 -7.020 1.00 83.75 82 ASP A N 1
ATOM 540 C CA . ASP A 1 82 ? 13.000 14.607 -5.600 1.00 83.75 82 ASP A CA 1
ATOM 541 C C . ASP A 1 82 ? 13.924 13.455 -5.160 1.00 83.75 82 ASP A C 1
ATOM 543 O O . ASP A 1 82 ? 13.526 12.529 -4.454 1.00 83.75 82 ASP A O 1
ATOM 547 N N . GLY A 1 83 ? 15.181 13.498 -5.614 1.00 84.88 83 GLY A N 1
ATOM 548 C CA . GLY A 1 83 ? 16.200 12.496 -5.283 1.00 84.88 83 GLY A CA 1
ATOM 549 C C . GLY A 1 83 ? 16.059 11.162 -6.023 1.00 84.88 83 GLY A C 1
ATOM 550 O O . GLY A 1 83 ? 16.822 10.244 -5.747 1.00 84.88 83 GLY A O 1
ATOM 551 N N . ARG A 1 84 ? 15.120 11.052 -6.968 1.00 89.38 84 ARG A N 1
ATOM 552 C CA . ARG A 1 84 ? 14.890 9.862 -7.795 1.00 89.38 84 ARG A CA 1
ATOM 553 C C . ARG A 1 84 ? 15.342 10.089 -9.228 1.00 89.38 84 ARG A C 1
ATOM 555 O O . ARG A 1 84 ? 15.257 11.210 -9.728 1.00 89.38 84 ARG A O 1
ATOM 562 N N . THR A 1 85 ? 15.768 9.013 -9.884 1.00 92.81 85 THR A N 1
ATOM 563 C CA . THR A 1 85 ? 16.287 9.046 -11.257 1.00 92.81 85 THR A CA 1
ATOM 564 C C . THR A 1 85 ? 15.302 8.410 -12.237 1.00 92.81 85 THR A C 1
ATOM 566 O O . THR A 1 85 ? 14.831 7.296 -12.013 1.00 92.81 85 THR A O 1
ATOM 569 N N . TYR A 1 86 ? 15.039 9.103 -13.345 1.00 91.50 86 TYR A N 1
ATOM 570 C CA . TYR A 1 86 ? 14.115 8.696 -14.406 1.00 91.50 86 TYR A CA 1
ATOM 571 C C . TYR A 1 86 ? 14.850 8.683 -15.742 1.00 91.50 86 TYR A C 1
ATOM 573 O O . TYR A 1 86 ? 15.452 9.680 -16.139 1.00 91.50 86 TYR A O 1
ATOM 581 N N . GLU A 1 87 ? 14.826 7.556 -16.433 1.00 90.94 87 GLU A N 1
ATOM 582 C CA . GLU A 1 87 ? 15.496 7.354 -17.724 1.00 90.94 87 GLU A CA 1
ATOM 583 C C . GLU A 1 87 ? 14.485 7.336 -18.881 1.00 90.94 87 GLU A C 1
ATOM 585 O O . GLU A 1 87 ? 14.877 7.363 -20.050 1.00 90.94 87 GLU A O 1
ATOM 590 N N . GLY A 1 88 ? 13.188 7.272 -18.566 1.00 87.94 88 GLY A N 1
ATOM 591 C CA . GLY A 1 88 ? 12.093 7.348 -19.520 1.00 87.94 88 GLY A CA 1
ATOM 592 C C . GLY A 1 88 ? 11.710 8.776 -19.909 1.00 87.94 88 GLY A C 1
ATOM 593 O O . GLY A 1 88 ? 12.246 9.774 -19.422 1.00 87.94 88 GLY A O 1
ATOM 594 N N . VAL A 1 89 ? 10.740 8.868 -20.817 1.00 90.56 89 VAL A N 1
ATOM 595 C CA . VAL A 1 89 ? 10.106 10.144 -21.166 1.00 90.56 89 VAL A CA 1
ATOM 596 C C . VAL A 1 89 ? 9.264 10.601 -19.982 1.00 90.56 89 VAL A C 1
ATOM 598 O O . VAL A 1 89 ? 8.430 9.841 -19.500 1.00 90.56 89 VAL A O 1
ATOM 601 N N . LEU A 1 90 ? 9.450 11.838 -19.528 1.00 91.94 90 LEU A N 1
ATOM 602 C CA . LEU A 1 90 ? 8.614 12.421 -18.482 1.00 91.94 90 LEU A CA 1
ATOM 603 C C . LEU A 1 90 ? 7.545 13.313 -19.104 1.00 91.94 90 LEU A C 1
ATOM 605 O O . LEU A 1 90 ? 7.862 14.190 -19.900 1.00 91.94 90 LEU A O 1
ATOM 609 N N . ARG A 1 91 ? 6.284 13.154 -18.711 1.00 91.19 91 ARG A N 1
ATOM 610 C CA . ARG A 1 91 ? 5.233 14.139 -18.989 1.00 91.19 91 ARG A CA 1
ATOM 611 C C . ARG A 1 91 ? 4.862 14.874 -17.719 1.00 91.19 91 ARG A C 1
ATOM 613 O O . ARG A 1 91 ? 4.651 14.260 -16.683 1.00 91.19 91 ARG A O 1
ATOM 620 N N . VAL A 1 92 ? 4.758 16.188 -17.819 1.00 90.06 92 VAL A N 1
ATOM 621 C CA . VAL A 1 92 ? 4.334 17.083 -16.748 1.00 90.06 92 VAL A CA 1
ATOM 622 C C . VAL A 1 92 ? 3.003 17.690 -17.161 1.00 90.06 92 VAL A C 1
ATOM 624 O O . VAL A 1 92 ? 2.948 18.455 -18.122 1.00 90.06 92 VAL A O 1
ATOM 627 N N . GLY A 1 93 ? 1.933 17.324 -16.469 1.00 86.06 93 GLY A N 1
ATOM 628 C CA . GLY A 1 93 ? 0.593 17.877 -16.651 1.00 86.06 93 GLY A CA 1
ATOM 629 C C . GLY A 1 93 ? 0.153 18.711 -15.452 1.00 86.06 93 GLY A C 1
ATOM 630 O O . GLY A 1 93 ? 0.741 18.628 -14.372 1.00 86.06 93 GLY A O 1
ATOM 631 N N . ALA A 1 94 ? -0.900 19.504 -15.638 1.00 83.56 94 ALA A N 1
ATOM 632 C CA . ALA A 1 94 ? -1.608 20.121 -14.522 1.00 83.56 94 ALA A CA 1
ATOM 633 C C . ALA A 1 94 ? -2.487 19.079 -13.808 1.00 83.56 94 ALA A C 1
ATOM 635 O O . ALA A 1 94 ? -3.140 18.263 -14.460 1.00 83.56 94 ALA A O 1
ATOM 636 N N . GLY A 1 95 ? -2.515 19.124 -12.479 1.00 80.38 95 GLY A N 1
ATOM 637 C CA . GLY A 1 95 ? -3.493 18.432 -11.643 1.00 80.38 95 GLY A CA 1
ATOM 638 C C . GLY A 1 95 ? -4.178 19.404 -10.688 1.00 80.38 95 GLY A C 1
ATOM 639 O O . GLY A 1 95 ? -3.780 20.565 -10.601 1.00 80.38 95 GLY A O 1
ATOM 640 N N . ASP A 1 96 ? -5.175 18.927 -9.942 1.00 76.81 96 ASP A N 1
ATOM 641 C CA . ASP A 1 96 ? -6.082 19.805 -9.181 1.00 76.81 96 ASP A CA 1
ATOM 642 C C . ASP A 1 96 ? -5.375 20.719 -8.159 1.00 76.81 96 ASP A C 1
ATOM 644 O O . ASP A 1 96 ? -5.822 21.837 -7.928 1.00 76.81 96 ASP A O 1
ATOM 648 N N . ASP A 1 97 ? -4.233 20.286 -7.609 1.00 72.50 97 ASP A N 1
ATOM 649 C CA . ASP A 1 97 ? -3.478 21.022 -6.580 1.00 72.50 97 ASP A CA 1
ATOM 650 C C . ASP A 1 97 ? -1.990 21.184 -6.936 1.00 72.50 97 ASP A C 1
ATOM 652 O O . ASP A 1 97 ? -1.162 21.433 -6.058 1.00 72.50 97 ASP A O 1
ATOM 656 N N . GLY A 1 98 ? -1.595 21.001 -8.201 1.00 80.81 98 GLY A N 1
ATOM 657 C CA . GLY A 1 98 ? -0.182 21.073 -8.581 1.00 80.81 98 GLY A CA 1
ATOM 658 C C . GLY A 1 98 ? 0.142 20.412 -9.912 1.00 80.81 98 GLY A C 1
ATOM 659 O O . GLY A 1 98 ? -0.646 20.457 -10.853 1.00 80.81 98 GLY A O 1
ATOM 660 N N . LEU A 1 99 ? 1.327 19.809 -9.997 1.00 85.62 99 LEU A N 1
ATOM 661 C CA . LEU A 1 99 ? 1.778 19.102 -11.191 1.00 85.62 99 LEU A CA 1
ATOM 662 C C . LEU A 1 99 ? 1.612 17.593 -11.024 1.00 85.62 99 LEU A C 1
ATOM 664 O O . LEU A 1 99 ? 1.835 17.043 -9.942 1.00 85.62 99 LEU A O 1
ATOM 668 N N . VAL A 1 100 ? 1.265 16.937 -12.126 1.00 85.44 100 VAL A N 1
ATOM 669 C CA . VAL A 1 100 ? 1.295 15.483 -12.274 1.00 85.44 100 VAL A CA 1
ATOM 670 C C . VAL A 1 100 ? 2.460 15.137 -13.186 1.00 85.44 100 VAL A C 1
ATOM 672 O O . VAL A 1 100 ? 2.463 15.491 -14.363 1.00 85.44 100 VAL A O 1
ATOM 675 N N . LEU A 1 101 ? 3.461 14.460 -12.636 1.00 89.75 101 LEU A N 1
ATOM 676 C CA . LEU A 1 101 ? 4.624 13.982 -13.370 1.00 89.75 101 LEU A CA 1
ATOM 677 C C . LEU A 1 101 ? 4.449 12.501 -13.690 1.00 89.75 101 LEU A C 1
ATOM 679 O O . LEU A 1 101 ? 4.418 11.712 -12.756 1.00 89.75 101 LEU A O 1
ATOM 683 N N . THR A 1 102 ? 4.396 12.104 -14.959 1.00 91.44 102 THR A N 1
ATOM 684 C CA . THR A 1 102 ? 4.333 10.692 -15.361 1.00 91.44 102 THR A CA 1
ATOM 685 C C . THR A 1 102 ? 5.575 10.248 -16.111 1.00 91.44 102 THR A C 1
ATOM 687 O O . THR A 1 102 ? 6.046 10.998 -16.961 1.00 91.44 102 THR A O 1
ATOM 690 N N . GLU A 1 103 ? 6.056 9.027 -15.887 1.00 93.38 103 GLU A N 1
ATOM 691 C CA . GLU A 1 103 ? 7.128 8.442 -16.701 1.00 93.38 103 GLU A CA 1
ATOM 692 C C . GLU A 1 103 ? 6.551 7.482 -17.757 1.00 93.38 103 GLU A C 1
ATOM 694 O O . GLU A 1 103 ? 5.591 6.760 -17.522 1.00 93.38 103 GLU A O 1
ATOM 699 N N . GLU A 1 104 ? 7.104 7.454 -18.963 1.00 91.94 104 GLU A N 1
ATOM 700 C CA . GLU A 1 104 ? 6.802 6.400 -19.932 1.00 91.94 104 GLU A CA 1
ATOM 701 C C . GLU A 1 104 ? 7.909 5.361 -19.917 1.00 91.94 104 GLU A C 1
ATOM 703 O O . GLU A 1 104 ? 9.060 5.647 -20.258 1.00 91.94 104 GLU A O 1
ATOM 708 N N . VAL A 1 105 ? 7.544 4.136 -19.549 1.00 91.12 105 VAL A N 1
ATOM 709 C CA . VAL A 1 105 ? 8.478 3.021 -19.427 1.00 91.12 105 VAL A CA 1
ATOM 710 C C . VAL A 1 105 ? 7.894 1.752 -20.028 1.00 91.12 105 VAL A C 1
ATOM 712 O O . VAL A 1 105 ? 6.682 1.557 -20.142 1.00 91.12 105 VAL A O 1
ATOM 715 N N . THR A 1 106 ? 8.781 0.853 -20.438 1.00 90.44 106 THR A N 1
ATOM 716 C CA . THR A 1 106 ? 8.391 -0.529 -20.719 1.00 90.44 106 THR A CA 1
ATOM 717 C C . THR A 1 106 ? 8.044 -1.261 -19.422 1.00 90.44 106 THR A C 1
ATOM 719 O O . THR A 1 106 ? 8.440 -0.857 -18.330 1.00 90.44 106 THR A O 1
ATOM 722 N N . LEU A 1 107 ? 7.341 -2.386 -19.545 1.00 89.62 107 LEU A N 1
ATOM 723 C CA . LEU A 1 107 ? 6.950 -3.222 -18.408 1.00 89.62 107 LEU A CA 1
ATOM 724 C C . LEU A 1 107 ? 8.164 -3.661 -17.563 1.00 89.62 107 LEU A C 1
ATOM 726 O O . LEU A 1 107 ? 8.127 -3.592 -16.338 1.00 89.62 107 LEU A O 1
ATOM 730 N N . ASP A 1 108 ? 9.268 -4.043 -18.209 1.00 88.50 108 ASP A N 1
ATOM 731 C CA . ASP A 1 108 ? 10.492 -4.447 -17.506 1.00 88.50 108 ASP A CA 1
ATOM 732 C C . ASP A 1 108 ? 11.208 -3.264 -16.846 1.00 88.50 108 ASP A C 1
ATOM 734 O O . ASP A 1 108 ? 11.736 -3.413 -15.746 1.00 88.50 108 ASP A O 1
ATOM 738 N N . GLN A 1 109 ? 11.213 -2.086 -17.478 1.00 91.31 109 GLN A N 1
ATOM 739 C CA . GLN A 1 109 ? 11.752 -0.865 -16.865 1.00 91.31 109 GLN A CA 1
ATOM 740 C C . GLN A 1 109 ? 10.937 -0.450 -15.637 1.00 91.31 109 GLN A C 1
ATOM 742 O O . GLN A 1 109 ? 11.524 -0.122 -14.610 1.00 91.31 109 GLN A O 1
ATOM 747 N N . TYR A 1 110 ? 9.605 -0.549 -15.703 1.00 94.19 110 TYR A N 1
ATOM 748 C CA . TYR A 1 110 ? 8.749 -0.314 -14.543 1.00 94.19 110 TYR A CA 1
ATOM 749 C C . TYR A 1 110 ? 9.112 -1.236 -13.380 1.00 94.19 110 TYR A C 1
ATOM 751 O O . TYR A 1 110 ? 9.341 -0.770 -12.268 1.00 94.1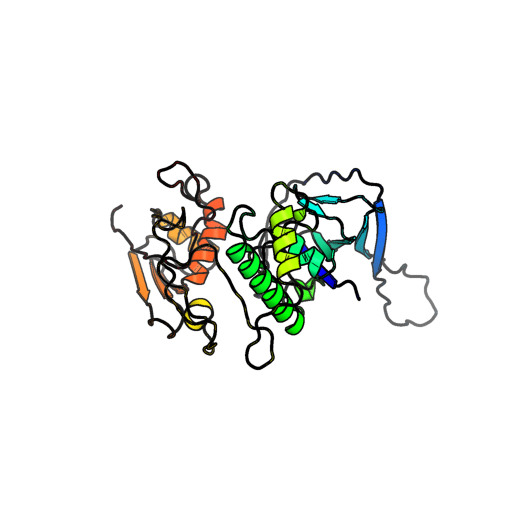9 110 TYR A O 1
ATOM 759 N N . LEU A 1 111 ? 9.218 -2.543 -13.642 1.00 95.19 111 LEU A N 1
ATOM 760 C CA . LEU A 1 111 ? 9.554 -3.516 -12.603 1.00 95.19 111 LEU A CA 1
ATOM 761 C C . LEU A 1 111 ? 10.929 -3.247 -11.996 1.00 95.19 111 LEU A C 1
ATOM 763 O O . LEU A 1 111 ? 11.092 -3.374 -10.788 1.00 95.19 111 LEU A O 1
ATOM 767 N N . LYS A 1 112 ? 11.905 -2.821 -12.803 1.00 94.56 112 LYS A N 1
ATOM 768 C CA . LYS A 1 112 ? 13.235 -2.416 -12.324 1.00 94.56 112 LYS A CA 1
ATOM 769 C C . LYS A 1 112 ? 13.200 -1.166 -11.434 1.00 94.56 112 LYS A C 1
ATOM 771 O O . LYS A 1 112 ? 14.073 -1.033 -10.584 1.00 94.56 112 LYS A O 1
ATOM 776 N N . GLY A 1 113 ? 12.191 -0.309 -11.585 1.00 94.44 113 GLY A N 1
ATOM 777 C CA . GLY A 1 113 ? 11.970 0.870 -10.745 1.00 94.44 113 GLY A CA 1
ATOM 778 C C . GLY A 1 113 ? 11.112 0.643 -9.492 1.00 94.44 113 GLY A C 1
ATOM 779 O O . GLY A 1 113 ? 10.843 1.598 -8.764 1.00 94.44 113 GLY A O 1
ATOM 780 N N . ILE A 1 114 ? 10.658 -0.587 -9.220 1.00 95.38 114 ILE A N 1
ATOM 781 C CA . ILE A 1 114 ? 9.911 -0.917 -7.995 1.00 95.38 114 ILE A CA 1
ATOM 782 C C . ILE A 1 114 ? 10.845 -0.929 -6.778 1.00 95.38 114 ILE A C 1
ATOM 784 O O . ILE A 1 114 ? 11.821 -1.675 -6.739 1.00 95.38 114 ILE A O 1
ATOM 788 N N . GLY A 1 115 ? 10.499 -0.135 -5.763 1.00 92.62 115 GLY A N 1
ATOM 789 C CA . GLY A 1 115 ? 11.260 0.059 -4.523 1.00 92.62 115 GLY A CA 1
ATOM 790 C C . GLY A 1 115 ? 10.535 -0.430 -3.268 1.00 92.62 115 GLY A C 1
ATOM 791 O O . GLY A 1 115 ? 10.597 0.222 -2.232 1.00 92.62 115 GLY A O 1
ATOM 792 N N . GLU A 1 116 ? 9.803 -1.540 -3.365 1.00 92.38 116 GLU A N 1
ATOM 793 C CA . GLU A 1 116 ? 8.950 -2.065 -2.280 1.00 92.38 116 GLU A CA 1
ATOM 794 C C . GLU A 1 116 ? 9.715 -2.834 -1.198 1.00 92.38 116 GLU A C 1
ATOM 796 O O . GLU A 1 116 ? 9.312 -2.852 -0.036 1.00 92.38 116 GLU A O 1
ATOM 801 N N . VAL A 1 117 ? 10.819 -3.489 -1.572 1.00 93.75 117 VAL A N 1
ATOM 802 C CA . VAL A 1 117 ? 11.583 -4.374 -0.683 1.00 93.75 117 VAL A CA 1
ATOM 803 C C . VAL A 1 117 ? 13.080 -4.061 -0.738 1.00 93.75 117 VAL A C 1
ATOM 805 O O . VAL A 1 117 ? 13.591 -3.695 -1.798 1.00 93.75 117 VAL A O 1
ATOM 808 N N . PRO A 1 118 ? 13.828 -4.242 0.366 1.00 92.94 118 PRO A N 1
ATOM 809 C CA . PRO A 1 118 ? 15.281 -4.107 0.357 1.00 92.94 118 PRO A CA 1
ATOM 810 C C . PRO A 1 118 ? 15.950 -5.095 -0.606 1.00 92.94 118 PRO A C 1
ATOM 812 O O . PRO A 1 118 ? 15.738 -6.305 -0.521 1.00 92.94 118 PRO A O 1
ATOM 815 N N . PHE A 1 119 ? 16.864 -4.613 -1.451 1.00 94.81 119 PHE A N 1
ATOM 816 C CA . PHE A 1 119 ? 17.619 -5.461 -2.391 1.00 94.81 119 PHE A CA 1
ATOM 817 C C . PHE A 1 119 ? 18.533 -6.496 -1.712 1.00 94.81 119 PHE A C 1
ATOM 819 O O . PHE A 1 119 ? 18.982 -7.464 -2.337 1.00 94.81 119 PHE A O 1
ATOM 826 N N . SER A 1 120 ? 18.791 -6.325 -0.414 1.00 94.12 120 SER A N 1
ATOM 827 C CA . SER A 1 120 ? 19.530 -7.272 0.423 1.00 94.12 120 SER A CA 1
ATOM 828 C C . SER A 1 120 ? 18.736 -8.533 0.774 1.00 94.12 120 SER A C 1
ATOM 830 O O . SER A 1 120 ? 19.336 -9.514 1.219 1.00 94.12 120 SER A O 1
ATOM 832 N N . TRP A 1 121 ? 17.415 -8.548 0.559 1.00 94.88 121 TRP A N 1
ATOM 833 C CA . TRP A 1 121 ? 16.584 -9.713 0.847 1.00 94.88 121 TRP A CA 1
ATOM 834 C C . TRP A 1 121 ? 17.009 -10.956 0.044 1.00 94.88 121 TRP A C 1
ATOM 836 O O . TRP A 1 121 ? 17.660 -10.849 -1.008 1.00 94.88 121 TRP A O 1
ATOM 846 N N . PRO A 1 122 ? 16.668 -12.168 0.527 1.00 96.62 122 PRO A N 1
ATOM 847 C CA . PRO A 1 122 ? 16.941 -13.404 -0.194 1.00 96.62 122 PRO A CA 1
ATOM 848 C C . PRO A 1 122 ? 16.368 -13.375 -1.616 1.00 96.62 122 PRO A C 1
ATOM 850 O O . PRO A 1 122 ? 15.252 -12.912 -1.835 1.00 96.62 122 PRO A O 1
ATOM 853 N N . MET A 1 123 ? 17.097 -13.936 -2.585 1.00 98.00 123 MET A N 1
ATOM 854 C CA . MET A 1 123 ? 16.702 -13.907 -4.003 1.00 98.00 123 MET A CA 1
ATOM 855 C C . MET A 1 123 ? 15.313 -14.516 -4.260 1.00 98.00 123 MET A C 1
ATOM 857 O O . MET A 1 123 ? 14.588 -14.057 -5.139 1.00 98.00 123 MET A O 1
ATOM 861 N N . ALA A 1 124 ? 14.915 -15.525 -3.479 1.00 98.19 124 ALA A N 1
ATOM 862 C CA . ALA A 1 124 ? 13.574 -16.100 -3.555 1.00 98.19 124 ALA A CA 1
ATOM 863 C C . ALA A 1 124 ? 12.481 -15.085 -3.168 1.00 98.19 124 ALA A C 1
ATOM 865 O O . ALA A 1 124 ? 11.457 -15.019 -3.841 1.00 98.19 124 ALA A O 1
ATOM 866 N N . ALA A 1 125 ? 12.721 -14.254 -2.147 1.00 96.75 125 ALA A N 1
ATOM 867 C CA . ALA A 1 125 ? 11.803 -13.191 -1.741 1.00 96.75 125 ALA A CA 1
ATOM 868 C C . ALA A 1 125 ? 11.747 -12.069 -2.789 1.00 96.75 125 ALA A C 1
ATOM 870 O O . ALA A 1 125 ? 10.658 -11.641 -3.159 1.00 96.75 125 ALA A O 1
ATOM 871 N N . LEU A 1 126 ? 12.900 -11.662 -3.344 1.00 97.94 126 LEU A N 1
ATOM 872 C CA . LEU A 1 126 ? 12.941 -10.698 -4.454 1.00 97.94 126 LEU A CA 1
ATOM 873 C C . LEU A 1 126 ? 12.150 -11.216 -5.666 1.00 97.94 126 LEU A C 1
ATOM 875 O O . LEU A 1 126 ? 11.321 -10.501 -6.216 1.00 97.94 126 LEU A O 1
ATOM 879 N N . SER A 1 127 ? 12.349 -12.482 -6.043 1.00 98.56 127 SER A N 1
ATOM 880 C CA . SER A 1 127 ? 11.636 -13.112 -7.164 1.00 98.56 127 SER A CA 1
ATOM 881 C C . SER A 1 127 ? 10.125 -13.177 -6.915 1.00 98.56 127 SER A C 1
ATOM 883 O O . SER A 1 127 ? 9.343 -12.874 -7.814 1.00 98.56 127 SER A O 1
ATOM 885 N N . ALA A 1 128 ? 9.702 -13.520 -5.692 1.00 98.38 128 ALA A N 1
ATOM 886 C CA . ALA A 1 128 ? 8.292 -13.515 -5.307 1.00 98.38 128 ALA A CA 1
ATOM 887 C C . ALA A 1 128 ? 7.681 -12.106 -5.398 1.00 98.38 128 ALA A C 1
ATOM 889 O O . ALA A 1 128 ? 6.611 -11.947 -5.987 1.00 98.38 128 ALA A O 1
ATOM 890 N N . GLN A 1 129 ? 8.389 -11.083 -4.901 1.00 98.06 129 GLN A N 1
ATOM 891 C CA . GLN A 1 129 ? 7.953 -9.688 -4.994 1.00 98.06 129 GLN A CA 1
ATOM 892 C C . GLN A 1 129 ? 7.819 -9.237 -6.450 1.00 98.06 129 GLN A C 1
ATOM 894 O O . GLN A 1 129 ? 6.820 -8.618 -6.797 1.00 98.06 129 GLN A O 1
ATOM 899 N N . VAL A 1 130 ? 8.775 -9.573 -7.324 1.00 98.25 130 VAL A N 1
ATOM 900 C CA . VAL A 1 130 ? 8.678 -9.235 -8.752 1.00 98.25 130 VAL A CA 1
ATOM 901 C C . VAL A 1 130 ? 7.436 -9.867 -9.383 1.00 98.25 130 VAL A C 1
ATOM 903 O O . VAL A 1 130 ? 6.711 -9.192 -10.114 1.00 98.25 130 VAL A O 1
ATOM 906 N N . VAL A 1 131 ? 7.172 -11.153 -9.127 1.00 98.62 131 VAL A N 1
ATOM 907 C CA . VAL A 1 131 ? 5.994 -11.835 -9.687 1.00 98.62 131 VAL A CA 1
ATOM 908 C C . VAL A 1 131 ? 4.703 -11.195 -9.171 1.00 98.62 131 VAL A C 1
ATOM 910 O O . VAL A 1 131 ? 3.787 -10.964 -9.964 1.00 98.62 131 VAL A O 1
ATOM 913 N N . ALA A 1 132 ? 4.632 -10.849 -7.882 1.00 98.38 132 ALA A N 1
ATOM 914 C CA . ALA A 1 132 ? 3.495 -10.135 -7.305 1.00 98.38 132 ALA A CA 1
ATOM 915 C C . ALA A 1 132 ? 3.321 -8.734 -7.921 1.00 98.38 132 ALA A C 1
ATOM 917 O O . ALA A 1 132 ? 2.228 -8.401 -8.374 1.00 98.38 132 ALA A O 1
ATOM 918 N N . ALA A 1 133 ? 4.394 -7.949 -8.037 1.00 97.75 133 ALA A N 1
ATOM 919 C CA . ALA A 1 133 ? 4.387 -6.615 -8.638 1.00 97.75 133 ALA A CA 1
ATOM 920 C C . ALA A 1 133 ? 3.946 -6.641 -10.112 1.00 97.75 133 ALA A C 1
ATOM 922 O O . ALA A 1 133 ? 3.082 -5.863 -10.528 1.00 97.75 133 ALA A O 1
ATOM 923 N N . ARG A 1 134 ? 4.481 -7.586 -10.900 1.00 97.88 134 ARG A N 1
ATOM 924 C CA . ARG A 1 134 ? 4.121 -7.785 -12.314 1.00 97.88 134 ARG A CA 1
ATOM 925 C C . ARG A 1 134 ? 2.669 -8.214 -12.471 1.00 97.88 134 ARG A C 1
ATOM 927 O O . ARG A 1 134 ? 1.979 -7.720 -13.362 1.00 97.88 134 ARG A O 1
ATOM 934 N N . THR A 1 135 ? 2.202 -9.119 -11.615 1.00 98.25 135 THR A N 1
ATOM 935 C CA . THR A 1 135 ? 0.810 -9.582 -11.646 1.00 98.25 135 THR A CA 1
ATOM 936 C C . THR A 1 135 ? -0.147 -8.456 -11.269 1.00 98.25 135 THR A C 1
ATOM 938 O O . THR A 1 135 ? -1.146 -8.266 -11.960 1.00 98.25 135 THR A O 1
ATOM 941 N N . TYR A 1 136 ? 0.187 -7.661 -10.250 1.00 97.12 136 TYR A N 1
ATOM 942 C CA . TYR A 1 136 ? -0.610 -6.507 -9.848 1.00 97.12 136 TYR A CA 1
ATOM 943 C C . TYR A 1 136 ? -0.682 -5.491 -10.986 1.00 97.12 136 TYR A C 1
ATOM 945 O O . TYR A 1 136 ? -1.771 -5.046 -11.328 1.00 97.12 136 TYR A O 1
ATOM 953 N N . LEU A 1 137 ? 0.445 -5.173 -11.636 1.00 95.19 137 LEU A N 1
ATOM 954 C CA . LEU A 1 137 ? 0.433 -4.287 -12.800 1.00 95.19 137 LEU A CA 1
ATOM 955 C C . LEU A 1 137 ? -0.471 -4.846 -13.911 1.00 95.19 137 LEU A C 1
ATOM 957 O O . LEU A 1 137 ? -1.307 -4.118 -14.436 1.00 95.19 137 LEU A O 1
ATOM 961 N N . ALA A 1 138 ? -0.362 -6.135 -14.242 1.00 96.25 138 ALA A N 1
ATOM 962 C CA . ALA A 1 138 ? -1.221 -6.761 -15.247 1.00 96.25 138 ALA A CA 1
ATOM 963 C C . ALA A 1 138 ? -2.715 -6.701 -14.869 1.00 96.25 138 ALA A C 1
ATOM 965 O O . ALA A 1 138 ? -3.557 -6.443 -15.730 1.00 96.25 138 ALA A O 1
ATOM 966 N N . HIS A 1 139 ? -3.046 -6.908 -13.592 1.00 95.75 139 HIS A N 1
ATOM 967 C CA . HIS A 1 139 ? -4.403 -6.782 -13.060 1.00 95.75 139 HIS A CA 1
ATOM 968 C C . HIS A 1 139 ? -4.936 -5.342 -13.174 1.00 95.75 139 HIS A C 1
ATOM 970 O O . HIS A 1 139 ? -6.063 -5.138 -13.634 1.00 95.75 139 HIS A O 1
ATOM 976 N N . THR A 1 140 ? -4.118 -4.347 -12.821 1.00 92.19 140 THR A N 1
ATOM 977 C CA . THR A 1 140 ? -4.454 -2.918 -12.918 1.00 92.19 140 THR A CA 1
ATOM 978 C C . THR A 1 140 ? -4.672 -2.493 -14.367 1.00 92.19 140 THR A C 1
ATOM 980 O O . THR A 1 140 ? -5.715 -1.931 -14.688 1.00 92.19 140 THR A O 1
ATOM 983 N N . LEU A 1 141 ? -3.755 -2.846 -15.275 1.00 91.56 141 LEU A N 1
ATOM 984 C CA . LEU A 1 141 ? -3.877 -2.524 -16.701 1.00 91.56 141 LEU A CA 1
ATOM 985 C C . LEU A 1 141 ? -5.133 -3.136 -17.330 1.00 91.56 141 LEU A C 1
ATOM 987 O O . LEU A 1 141 ? -5.805 -2.484 -18.126 1.00 91.56 141 LEU A O 1
ATOM 991 N N . LEU A 1 142 ? -5.480 -4.372 -16.955 1.00 94.00 142 LEU A N 1
ATOM 992 C CA . LEU A 1 142 ? -6.685 -5.037 -17.453 1.00 94.00 142 LEU A CA 1
ATOM 993 C C . LEU A 1 142 ? -7.976 -4.396 -16.924 1.00 94.00 142 LEU A C 1
ATOM 995 O O . LEU A 1 142 ? -9.009 -4.463 -17.589 1.00 94.00 142 LEU A O 1
ATOM 999 N N . SER A 1 143 ? -7.923 -3.796 -15.735 1.00 90.50 143 SER A N 1
ATOM 1000 C CA . SER A 1 143 ? -9.054 -3.076 -15.137 1.00 90.50 143 SER A CA 1
ATOM 1001 C C . SER A 1 143 ? -9.262 -1.693 -15.764 1.00 90.50 143 SER A C 1
ATOM 1003 O O . SER A 1 143 ? -10.353 -1.134 -15.666 1.00 90.50 143 SER A O 1
ATOM 1005 N N . GLY A 1 144 ? -8.248 -1.177 -16.462 1.00 88.12 144 GLY A N 1
ATOM 1006 C CA . GLY A 1 144 ? -8.253 0.152 -17.053 1.00 88.12 144 GLY A CA 1
ATOM 1007 C C . GLY A 1 144 ? -7.994 1.252 -16.024 1.00 88.12 144 GLY A C 1
ATOM 1008 O O . GLY A 1 144 ? -7.848 1.015 -14.825 1.00 88.12 144 GLY A O 1
ATOM 1009 N N . ARG A 1 145 ? -7.921 2.490 -16.516 1.00 86.75 145 ARG A N 1
ATOM 1010 C CA . ARG A 1 145 ? -7.681 3.668 -15.678 1.00 86.75 145 ARG A CA 1
ATOM 1011 C C . ARG A 1 145 ? -8.908 3.977 -14.823 1.00 86.75 145 ARG A C 1
ATOM 1013 O O . ARG A 1 145 ? -10.030 3.978 -15.324 1.00 86.75 145 ARG A O 1
ATOM 1020 N N . ALA A 1 146 ? -8.677 4.316 -13.561 1.00 80.81 146 ALA A N 1
ATOM 1021 C CA . ALA A 1 146 ? -9.699 4.760 -12.619 1.00 80.81 146 ALA A CA 1
ATOM 1022 C C . ALA A 1 146 ? -9.171 5.924 -11.768 1.00 80.81 146 ALA A C 1
ATOM 1024 O O . ALA A 1 146 ? -7.957 6.110 -11.657 1.00 80.81 146 ALA A O 1
ATOM 1025 N N . GLY A 1 147 ? -10.083 6.699 -11.168 1.00 85.50 147 GLY A N 1
ATOM 1026 C CA . GLY A 1 147 ? -9.748 7.862 -10.336 1.00 85.50 147 GLY A CA 1
ATOM 1027 C C . GLY A 1 147 ? -8.753 8.801 -11.018 1.00 85.50 147 GLY A C 1
ATOM 1028 O O . GLY A 1 147 ? -8.895 9.106 -12.200 1.00 85.50 147 GLY A O 1
ATOM 1029 N N . ASP A 1 148 ? -7.703 9.175 -10.292 1.00 83.12 148 ASP A N 1
ATOM 1030 C CA . ASP A 1 148 ? -6.603 10.012 -10.780 1.00 83.12 148 ASP A CA 1
ATOM 1031 C C . ASP A 1 148 ? -5.958 9.497 -12.072 1.00 83.12 148 ASP A C 1
ATOM 1033 O O . ASP A 1 148 ? -5.587 10.294 -12.928 1.00 83.12 148 ASP A O 1
ATOM 1037 N N . GLY A 1 149 ? -5.862 8.178 -12.267 1.00 85.94 149 GLY A N 1
ATOM 1038 C CA . GLY A 1 149 ? -5.335 7.622 -13.514 1.00 85.94 149 GLY A CA 1
ATOM 1039 C C . GLY A 1 149 ? -6.214 7.976 -14.714 1.00 85.94 149 GLY A C 1
ATOM 1040 O O . GLY A 1 149 ? -5.711 8.283 -15.794 1.00 85.94 149 GLY A O 1
ATOM 1041 N N . ALA A 1 150 ? -7.536 7.999 -14.522 1.00 87.25 150 ALA A N 1
ATOM 1042 C CA . ALA A 1 150 ? -8.481 8.423 -15.552 1.00 87.25 150 ALA A CA 1
ATOM 1043 C C . ALA A 1 150 ? -8.463 9.948 -15.746 1.00 87.25 150 ALA A C 1
ATOM 1045 O O . ALA A 1 150 ? -8.489 10.402 -16.889 1.00 87.25 150 ALA A O 1
ATOM 1046 N N . SER A 1 151 ? -8.370 10.719 -14.658 1.00 85.00 151 SER A N 1
ATOM 1047 C CA . SER A 1 151 ? -8.340 12.189 -14.691 1.00 85.00 151 SER A CA 1
ATOM 1048 C C . SER A 1 151 ? -7.063 12.745 -15.323 1.00 85.00 151 SER A C 1
ATOM 1050 O O . SER A 1 151 ? -7.121 13.693 -16.101 1.00 85.00 151 SER A O 1
ATOM 1052 N N . TYR A 1 152 ? -5.914 12.146 -15.010 1.00 83.25 152 TYR A N 1
ATOM 1053 C CA . TYR A 1 152 ? -4.593 12.670 -15.366 1.00 83.25 152 TYR A CA 1
ATOM 1054 C C . TYR A 1 152 ? -3.851 11.821 -16.405 1.00 83.25 152 TYR A C 1
ATOM 1056 O O . TYR A 1 152 ? -2.752 12.173 -16.825 1.00 83.25 152 TYR A O 1
ATOM 1064 N N . GLY A 1 153 ? -4.448 10.717 -16.859 1.00 85.25 153 GLY A N 1
ATOM 1065 C CA . GLY A 1 153 ? -3.978 9.975 -18.026 1.00 85.25 153 GLY A CA 1
ATOM 1066 C C . GLY A 1 153 ? -2.806 9.020 -17.788 1.00 85.25 153 GLY A C 1
ATOM 1067 O O . GLY A 1 153 ? -2.072 8.744 -18.737 1.00 85.25 153 GLY A O 1
ATOM 1068 N N . PHE A 1 154 ? -2.652 8.480 -16.577 1.00 88.06 154 PHE A N 1
ATOM 1069 C CA . PHE A 1 154 ? -1.643 7.466 -16.245 1.00 88.06 154 PHE A CA 1
ATOM 1070 C C . PHE A 1 154 ? -2.265 6.102 -15.931 1.00 88.06 154 PHE A C 1
ATOM 1072 O O . PHE A 1 154 ? -3.421 6.009 -15.520 1.00 88.06 154 PHE A O 1
ATOM 1079 N N . ASP A 1 155 ? -1.482 5.036 -16.099 1.00 89.94 155 ASP A N 1
ATOM 1080 C CA . ASP A 1 155 ? -1.981 3.664 -15.959 1.00 89.94 155 ASP A CA 1
ATOM 1081 C C . ASP A 1 155 ? -1.906 3.112 -14.521 1.00 89.94 155 ASP A C 1
ATOM 1083 O O . ASP A 1 155 ? -2.733 2.295 -14.123 1.00 89.94 155 ASP A O 1
ATOM 1087 N N . ILE A 1 156 ? -0.938 3.564 -13.720 1.00 90.62 156 ILE A N 1
ATOM 1088 C CA . ILE A 1 156 ? -0.755 3.175 -12.311 1.00 90.62 156 ILE A CA 1
ATOM 1089 C C . ILE A 1 156 ? -0.038 4.295 -11.544 1.00 90.62 156 ILE A C 1
ATOM 1091 O O . ILE A 1 156 ? 0.758 5.020 -12.136 1.00 90.62 156 ILE A O 1
ATOM 1095 N N . CYS A 1 157 ? -0.311 4.462 -10.247 1.00 87.94 157 CYS A N 1
ATOM 1096 C CA . CYS A 1 157 ? 0.345 5.472 -9.409 1.00 87.94 157 CYS A CA 1
ATOM 1097 C C . CYS A 1 157 ? 1.697 4.986 -8.846 1.00 87.94 157 CYS A C 1
ATOM 1099 O O . CYS A 1 157 ? 1.927 3.784 -8.740 1.00 87.94 157 CYS A O 1
ATOM 1101 N N . ALA A 1 158 ? 2.597 5.912 -8.484 1.00 88.50 158 ALA A N 1
ATOM 1102 C CA . ALA A 1 158 ? 3.958 5.599 -8.012 1.00 88.50 158 ALA A CA 1
ATOM 1103 C C . ALA A 1 158 ? 4.102 5.466 -6.480 1.00 88.50 158 ALA A C 1
ATOM 1105 O O . ALA A 1 158 ? 5.216 5.341 -5.962 1.00 88.50 158 ALA A O 1
ATOM 1106 N N . SER A 1 159 ? 2.997 5.581 -5.741 1.00 84.12 159 SER A N 1
ATOM 1107 C CA . SER A 1 159 ? 2.976 5.574 -4.277 1.00 84.12 159 SER A CA 1
ATOM 1108 C C . SER A 1 159 ? 2.498 4.232 -3.727 1.00 84.12 159 SER A C 1
ATOM 1110 O O . SER A 1 159 ? 1.969 3.397 -4.457 1.00 84.12 159 SER A O 1
ATOM 1112 N N . SER A 1 160 ? 2.596 4.056 -2.409 1.00 81.19 160 SER A N 1
ATOM 1113 C CA . SER A 1 160 ? 2.081 2.876 -1.702 1.00 81.19 160 SER A CA 1
ATOM 1114 C C . SER A 1 160 ? 0.562 2.675 -1.817 1.00 81.19 160 SER A C 1
ATOM 1116 O O . SER A 1 160 ? 0.062 1.642 -1.387 1.00 81.19 160 SER A O 1
ATOM 1118 N N . ALA A 1 161 ? -0.182 3.630 -2.391 1.00 78.88 161 ALA A N 1
ATOM 1119 C CA . ALA A 1 161 ? -1.580 3.415 -2.764 1.00 78.88 161 ALA A CA 1
ATOM 1120 C C . ALA A 1 161 ? -1.727 2.415 -3.928 1.00 78.88 161 ALA A C 1
ATOM 1122 O O . ALA A 1 161 ? -2.766 1.768 -4.045 1.00 78.88 161 ALA A O 1
ATOM 1123 N N . CYS A 1 162 ? -0.695 2.285 -4.769 1.00 87.25 162 CYS A N 1
ATOM 1124 C CA . CYS A 1 162 ? -0.603 1.273 -5.815 1.00 87.25 162 CYS A CA 1
ATOM 1125 C C . CYS A 1 162 ? 0.597 0.363 -5.535 1.00 87.25 162 CYS A C 1
ATOM 1127 O O . CYS A 1 162 ? 0.450 -0.682 -4.910 1.00 87.25 162 CYS A O 1
ATOM 1129 N N . GLN A 1 163 ? 1.779 0.792 -5.980 1.00 89.88 163 GLN A N 1
ATOM 1130 C CA . GLN A 1 163 ? 3.070 0.201 -5.665 1.00 89.88 163 GLN A CA 1
ATOM 1131 C C . GLN A 1 163 ? 4.111 1.318 -5.599 1.00 89.88 163 GLN A C 1
ATOM 1133 O O . GLN A 1 163 ? 4.057 2.270 -6.385 1.00 89.88 163 GLN A O 1
ATOM 1138 N N . VAL A 1 164 ? 5.080 1.199 -4.696 1.00 91.56 164 VAL A N 1
ATOM 1139 C CA . VAL A 1 164 ? 6.181 2.158 -4.586 1.00 91.56 164 VAL A CA 1
ATOM 1140 C C . VAL A 1 164 ? 7.090 2.036 -5.807 1.00 91.56 164 VAL A C 1
ATOM 1142 O O . VAL A 1 164 ? 7.925 1.138 -5.906 1.00 91.56 164 VAL A O 1
ATOM 1145 N N . TYR A 1 165 ? 6.942 2.987 -6.724 1.00 93.56 165 TYR A N 1
ATOM 1146 C CA . TYR A 1 165 ? 7.826 3.174 -7.865 1.00 93.56 165 TYR A CA 1
ATOM 1147 C C . TYR A 1 165 ? 8.778 4.332 -7.573 1.00 93.56 165 TYR A C 1
ATOM 1149 O O . TYR A 1 165 ? 8.334 5.454 -7.312 1.00 93.56 165 TYR A O 1
ATOM 1157 N N . ALA A 1 166 ? 10.082 4.068 -7.591 1.00 92.44 166 ALA A N 1
ATOM 1158 C CA . ALA A 1 166 ? 11.125 5.036 -7.252 1.00 92.44 166 ALA A CA 1
ATOM 1159 C C . ALA A 1 166 ? 11.866 5.594 -8.481 1.00 92.44 166 ALA A C 1
ATOM 1161 O O . ALA A 1 166 ? 12.893 6.248 -8.324 1.00 92.44 166 ALA A O 1
ATOM 1162 N N . GLY A 1 167 ? 11.315 5.393 -9.682 1.00 92.19 167 GLY A N 1
ATOM 1163 C CA . GLY A 1 167 ? 11.914 5.827 -10.945 1.00 92.19 167 GLY A CA 1
ATOM 1164 C C . GLY A 1 167 ? 12.708 4.714 -11.623 1.00 92.19 167 GLY A C 1
ATOM 1165 O O . GLY A 1 167 ? 13.204 3.792 -10.970 1.00 92.19 167 GLY A O 1
ATOM 1166 N N . SER A 1 168 ? 12.828 4.781 -12.950 1.00 91.94 168 SER A N 1
ATOM 1167 C CA . SER A 1 168 ? 13.450 3.703 -13.728 1.00 91.94 168 SER A CA 1
ATOM 1168 C C . SER A 1 168 ? 14.947 3.536 -13.438 1.00 91.94 168 SER A C 1
ATOM 1170 O O . SER A 1 168 ? 15.500 2.465 -13.684 1.00 91.94 168 SER A O 1
ATOM 1172 N N . GLY A 1 169 ? 15.594 4.570 -12.890 1.00 91.62 169 GLY A N 1
ATOM 1173 C CA . GLY A 1 169 ? 17.004 4.549 -12.507 1.00 91.62 169 GLY A CA 1
ATOM 1174 C C . GLY A 1 169 ? 17.296 3.839 -11.181 1.00 91.62 169 GLY A C 1
ATOM 1175 O O . GLY A 1 169 ? 18.467 3.647 -10.865 1.00 91.62 169 GLY A O 1
ATOM 1176 N N . LEU A 1 170 ? 16.280 3.411 -10.417 1.00 92.88 170 LEU A N 1
ATOM 1177 C CA . LEU A 1 170 ? 16.468 2.744 -9.117 1.00 92.88 170 LEU A CA 1
ATOM 1178 C C . LEU A 1 170 ? 17.396 1.520 -9.214 1.00 92.88 170 LEU A C 1
ATOM 1180 O O . LEU A 1 170 ? 18.227 1.277 -8.343 1.00 92.88 170 LEU A O 1
ATOM 1184 N N . ALA A 1 171 ? 17.288 0.743 -10.294 1.00 89.69 171 ALA A N 1
ATOM 1185 C CA . ALA A 1 171 ? 18.099 -0.455 -10.496 1.00 89.69 171 ALA A CA 1
ATOM 1186 C C . ALA A 1 171 ? 19.611 -0.180 -10.643 1.00 89.69 171 ALA A C 1
ATOM 1188 O O . ALA A 1 171 ? 20.404 -1.120 -10.548 1.00 89.69 171 ALA A O 1
ATOM 1189 N N . ALA A 1 172 ? 20.014 1.074 -10.873 1.00 90.44 172 ALA A N 1
ATOM 1190 C CA . ALA A 1 172 ? 21.414 1.491 -10.906 1.00 90.44 172 ALA A CA 1
ATOM 1191 C C . ALA A 1 172 ? 21.992 1.789 -9.508 1.00 90.44 172 ALA A C 1
ATOM 1193 O O . ALA A 1 172 ? 23.204 1.969 -9.378 1.00 90.44 172 ALA A O 1
ATOM 1194 N N . GLU A 1 173 ? 21.155 1.837 -8.468 1.00 90.25 173 GLU A N 1
ATOM 1195 C CA . GLU A 1 173 ? 21.590 2.043 -7.087 1.00 90.25 173 GLU A CA 1
ATOM 1196 C C . GLU A 1 173 ? 22.294 0.806 -6.502 1.00 90.25 173 GLU A C 1
ATOM 1198 O O . GLU A 1 173 ? 22.305 -0.292 -7.073 1.00 90.25 173 GLU A O 1
ATOM 1203 N N . GLU A 1 174 ? 22.910 0.979 -5.330 1.00 90.75 174 GLU A N 1
ATOM 1204 C CA . GLU A 1 174 ? 23.630 -0.092 -4.646 1.00 90.75 174 GLU A CA 1
ATOM 1205 C C . GLU A 1 174 ? 22.724 -1.312 -4.403 1.00 90.75 174 GLU A C 1
ATOM 1207 O O . GLU A 1 174 ? 21.637 -1.224 -3.839 1.00 90.75 174 GLU A O 1
ATOM 1212 N N . GLY A 1 175 ? 23.179 -2.486 -4.847 1.00 88.56 175 GLY A N 1
ATOM 1213 C CA . GLY A 1 175 ? 22.413 -3.731 -4.750 1.00 88.56 175 GLY A CA 1
ATOM 1214 C C . GLY A 1 175 ? 21.356 -3.929 -5.844 1.00 88.56 175 GLY A C 1
ATOM 1215 O O . GLY A 1 175 ? 20.849 -5.046 -5.969 1.00 88.56 175 GLY A O 1
ATOM 1216 N N . GLY A 1 176 ? 21.088 -2.927 -6.690 1.00 94.44 176 GLY A N 1
ATOM 1217 C CA . GLY A 1 176 ? 20.081 -2.988 -7.757 1.00 94.44 176 GLY A CA 1
ATOM 1218 C C . GLY A 1 176 ? 20.308 -4.109 -8.777 1.00 94.44 176 GLY A C 1
ATOM 1219 O O . GLY A 1 176 ? 19.349 -4.688 -9.285 1.00 94.44 176 GLY A O 1
ATOM 1220 N N . ALA A 1 177 ? 21.555 -4.548 -8.982 1.00 96.56 177 ALA A N 1
ATOM 1221 C CA . ALA A 1 177 ? 21.869 -5.710 -9.821 1.00 96.56 177 ALA A CA 1
ATOM 1222 C C . ALA A 1 177 ? 21.149 -7.001 -9.373 1.00 96.56 177 ALA A C 1
ATOM 1224 O O . ALA A 1 177 ? 20.721 -7.788 -10.215 1.00 96.56 177 ALA A O 1
ATOM 1225 N N . ARG A 1 178 ? 20.952 -7.206 -8.060 1.00 97.44 178 ARG A N 1
ATOM 1226 C CA . ARG A 1 178 ? 20.188 -8.354 -7.531 1.00 97.44 178 ARG A CA 1
ATOM 1227 C C . ARG A 1 178 ? 18.704 -8.242 -7.865 1.00 97.44 178 ARG A C 1
ATOM 1229 O O . ARG A 1 178 ? 18.051 -9.249 -8.125 1.00 97.44 178 ARG A O 1
ATOM 1236 N N . TRP A 1 179 ? 18.169 -7.024 -7.849 1.00 97.50 179 TRP A N 1
ATOM 1237 C CA . TRP A 1 179 ? 16.787 -6.768 -8.238 1.00 97.50 179 TRP A CA 1
ATOM 1238 C C . TRP A 1 179 ? 16.577 -7.022 -9.731 1.00 97.50 179 TRP A C 1
ATOM 1240 O O . TRP A 1 179 ? 15.662 -7.751 -10.105 1.00 97.50 179 TRP A O 1
ATOM 1250 N N . VAL A 1 180 ? 17.479 -6.521 -10.580 1.00 97.50 180 VAL A N 1
ATOM 1251 C CA . VAL A 1 180 ? 17.479 -6.804 -12.026 1.00 97.50 180 VAL A CA 1
ATOM 1252 C C . VAL A 1 180 ? 17.527 -8.308 -12.291 1.00 97.50 180 VAL A C 1
ATOM 1254 O O . VAL A 1 180 ? 16.727 -8.815 -13.074 1.00 97.50 180 VAL A O 1
ATOM 1257 N N . GLU A 1 181 ? 18.393 -9.035 -11.584 1.00 97.88 181 GLU A N 1
ATOM 1258 C CA . GLU A 1 181 ? 18.473 -10.491 -11.685 1.00 97.88 181 GLU A CA 1
ATOM 1259 C C . GLU A 1 181 ? 17.139 -11.173 -11.318 1.00 97.88 181 GLU A C 1
ATOM 1261 O O . GLU A 1 181 ? 16.709 -12.097 -12.010 1.00 97.88 181 GLU A O 1
ATOM 1266 N N . ALA A 1 182 ? 16.443 -10.718 -10.270 1.00 98.19 182 ALA A N 1
ATOM 1267 C CA . ALA A 1 182 ? 15.116 -11.230 -9.911 1.00 98.19 182 ALA A CA 1
ATOM 1268 C C . ALA A 1 182 ? 14.057 -10.928 -10.991 1.00 98.19 182 ALA A C 1
ATOM 1270 O O . ALA A 1 182 ? 13.207 -11.778 -11.288 1.00 98.19 182 ALA A O 1
ATOM 1271 N N . VAL A 1 183 ? 14.125 -9.742 -11.612 1.00 97.62 183 VAL A N 1
ATOM 1272 C CA . VAL A 1 183 ? 13.261 -9.359 -12.740 1.00 97.62 183 VAL A CA 1
ATOM 1273 C C . VAL A 1 183 ? 13.450 -10.304 -13.922 1.00 97.62 183 VAL A C 1
ATOM 1275 O O . VAL A 1 183 ? 12.463 -10.821 -14.451 1.00 97.62 183 VAL A O 1
ATOM 1278 N N . GLU A 1 184 ? 14.699 -10.587 -14.281 1.00 97.44 184 GLU A N 1
ATOM 1279 C CA . GLU A 1 184 ? 15.067 -11.450 -15.407 1.00 97.44 184 GLU A CA 1
ATOM 1280 C C . GLU A 1 184 ? 14.743 -12.928 -15.150 1.00 97.44 184 GLU A C 1
ATOM 1282 O O . GLU A 1 184 ? 14.162 -13.594 -16.007 1.00 97.44 184 GLU A O 1
ATOM 1287 N N . ARG A 1 185 ? 15.035 -13.444 -13.947 1.00 97.69 185 ARG A N 1
ATOM 1288 C CA . ARG A 1 185 ? 14.733 -14.837 -13.554 1.00 97.69 185 ARG A CA 1
ATOM 1289 C C . ARG A 1 185 ? 13.246 -15.175 -13.610 1.00 97.69 185 ARG A C 1
ATOM 1291 O O . ARG A 1 185 ? 12.887 -16.340 -13.770 1.00 97.69 185 ARG A O 1
ATOM 1298 N N . THR A 1 186 ? 12.390 -14.170 -13.462 1.00 98.19 186 THR A N 1
ATOM 1299 C CA . THR A 1 186 ? 10.931 -14.321 -13.442 1.00 98.19 186 THR A CA 1
ATOM 1300 C C . THR A 1 186 ? 10.271 -13.758 -14.699 1.00 98.19 186 THR A C 1
ATOM 1302 O O . THR A 1 186 ? 9.067 -13.501 -14.695 1.00 98.19 186 THR A O 1
ATOM 1305 N N . ALA A 1 187 ? 11.031 -13.540 -15.778 1.00 96.75 187 ALA A N 1
ATOM 1306 C CA . ALA A 1 187 ? 10.523 -12.950 -17.012 1.00 96.75 187 ALA A CA 1
ATOM 1307 C C . ALA A 1 187 ? 9.234 -13.643 -17.493 1.00 96.75 187 ALA A C 1
ATOM 1309 O O . ALA A 1 187 ? 9.165 -14.866 -17.624 1.00 96.75 187 ALA A O 1
ATOM 1310 N N . GLY A 1 188 ? 8.188 -12.845 -17.724 1.00 93.44 188 GLY A N 1
ATOM 1311 C CA . GLY A 1 188 ? 6.880 -13.324 -18.184 1.00 93.44 188 GLY A CA 1
ATOM 1312 C C . GLY A 1 188 ? 6.040 -14.090 -17.153 1.00 93.44 188 GLY A C 1
ATOM 1313 O O . GLY A 1 188 ? 4.930 -14.502 -17.482 1.00 93.44 188 GLY A O 1
ATOM 1314 N N . GLN A 1 189 ? 6.511 -14.276 -15.917 1.00 98.25 189 GLN A N 1
ATOM 1315 C CA . GLN A 1 189 ? 5.751 -14.978 -14.881 1.00 98.25 189 GLN A CA 1
ATOM 1316 C C . GLN A 1 189 ? 4.753 -14.041 -14.197 1.00 98.25 189 GLN A C 1
ATOM 1318 O O . GLN A 1 189 ? 5.135 -13.003 -13.649 1.00 98.25 189 GLN A O 1
ATOM 1323 N N . ILE A 1 190 ? 3.483 -14.446 -14.209 1.00 98.06 190 ILE A N 1
ATOM 1324 C CA . ILE A 1 190 ? 2.373 -13.813 -13.491 1.00 98.06 190 ILE A CA 1
ATOM 1325 C C . ILE A 1 190 ? 1.502 -14.884 -12.828 1.00 98.06 190 ILE A C 1
ATOM 1327 O O . ILE A 1 190 ? 1.463 -16.028 -13.286 1.00 98.06 190 ILE A O 1
ATOM 1331 N N . LEU A 1 191 ? 0.780 -14.513 -11.772 1.00 98.38 191 LEU A N 1
ATOM 1332 C CA . LEU A 1 191 ? -0.184 -15.385 -11.103 1.00 98.38 191 LEU A CA 1
ATOM 1333 C C . LEU A 1 191 ? -1.567 -15.212 -11.734 1.00 98.38 191 LEU A C 1
ATOM 1335 O O . LEU A 1 191 ? -2.081 -14.100 -11.853 1.00 98.38 191 LEU A O 1
ATOM 1339 N N . LEU A 1 192 ? -2.180 -16.324 -12.135 1.00 98.25 192 LEU A N 1
ATOM 1340 C CA . LEU A 1 192 ? -3.514 -16.340 -12.729 1.00 98.25 192 LEU A CA 1
ATOM 1341 C C . LEU A 1 192 ? -4.504 -17.043 -11.805 1.00 98.25 192 LEU A C 1
ATOM 1343 O O . LEU A 1 192 ? -4.214 -18.108 -11.265 1.00 98.25 192 LEU A O 1
ATOM 1347 N N . TYR A 1 193 ? -5.712 -16.497 -11.716 1.00 97.44 193 TYR A N 1
ATOM 1348 C CA . TYR A 1 193 ? -6.872 -17.181 -11.166 1.00 97.44 193 TYR A CA 1
ATOM 1349 C C . TYR A 1 193 ? -7.978 -17.203 -12.218 1.00 97.44 193 TYR A C 1
ATOM 1351 O O . TYR A 1 193 ? -8.334 -16.168 -12.778 1.00 97.44 193 TYR A O 1
ATOM 1359 N N . GLN A 1 194 ? -8.482 -18.399 -12.539 1.00 96.38 194 GLN A N 1
ATOM 1360 C CA . GLN A 1 194 ? -9.496 -18.600 -13.587 1.00 96.38 194 GLN A CA 1
ATOM 1361 C C . GLN A 1 194 ? -9.132 -17.923 -14.929 1.00 96.38 194 GLN A C 1
ATOM 1363 O O . GLN A 1 194 ? -9.974 -17.338 -15.605 1.00 96.38 194 GLN A O 1
ATOM 1368 N N . GLY A 1 195 ? -7.851 -17.984 -15.308 1.00 96.81 195 GLY A N 1
ATOM 1369 C CA . GLY A 1 195 ? -7.351 -17.430 -16.571 1.00 96.81 195 GLY A CA 1
ATOM 1370 C C . GLY A 1 195 ? -7.181 -15.907 -16.603 1.00 96.81 195 GLY A C 1
ATOM 1371 O O . GLY A 1 195 ? -6.839 -15.372 -17.654 1.00 96.81 195 GLY A O 1
ATOM 1372 N N . ARG A 1 196 ? -7.383 -15.200 -15.483 1.00 97.44 196 ARG A N 1
ATOM 1373 C CA . ARG A 1 196 ? -7.173 -13.746 -15.366 1.00 97.44 196 ARG A CA 1
ATOM 1374 C C . ARG A 1 196 ? -6.061 -13.436 -14.357 1.00 97.44 196 ARG A C 1
ATOM 1376 O O . ARG A 1 196 ? -5.913 -14.204 -13.406 1.00 97.44 196 ARG A O 1
ATOM 1383 N N . PRO A 1 197 ? -5.291 -12.341 -14.524 1.00 97.88 197 PRO A N 1
ATOM 1384 C CA . PRO A 1 197 ? -4.322 -11.900 -13.520 1.00 97.88 197 PRO A CA 1
ATOM 1385 C C . PRO A 1 197 ? -4.970 -11.766 -12.141 1.00 97.88 197 PRO A C 1
ATOM 1387 O O . PRO A 1 197 ? -5.978 -11.068 -11.984 1.00 97.88 197 PRO A O 1
ATOM 1390 N N . ALA A 1 198 ? -4.404 -12.464 -11.158 1.00 97.75 198 ALA A N 1
ATOM 1391 C CA . ALA A 1 198 ? -4.875 -12.413 -9.784 1.00 97.75 198 ALA A CA 1
ATOM 1392 C C . ALA A 1 198 ? -4.632 -11.021 -9.181 1.00 97.75 198 ALA A C 1
ATOM 1394 O O . ALA A 1 198 ? -3.699 -10.315 -9.555 1.00 97.75 198 ALA A O 1
ATOM 1395 N N . GLN A 1 199 ? -5.458 -10.632 -8.215 1.00 96.19 199 GLN A N 1
ATOM 1396 C CA . GLN A 1 199 ? -5.18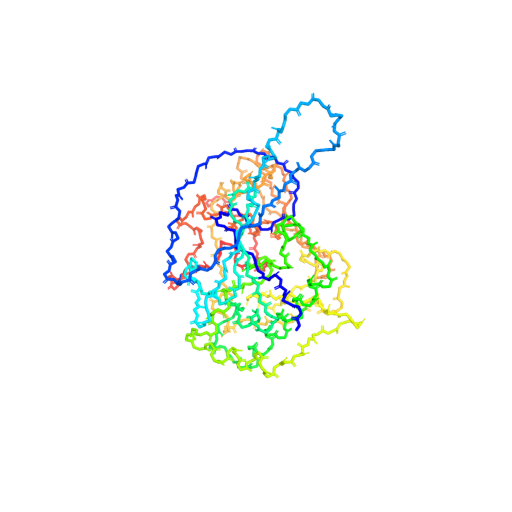8 -9.444 -7.411 1.00 96.19 199 GLN A CA 1
ATOM 1397 C C . GLN A 1 199 ? -4.082 -9.782 -6.399 1.00 96.19 199 GLN A C 1
ATOM 1399 O O . GLN A 1 199 ? -4.335 -10.476 -5.421 1.00 96.19 199 GLN A O 1
ATOM 1404 N N . THR A 1 200 ? -2.851 -9.341 -6.649 1.00 96.44 200 THR A N 1
ATOM 1405 C CA . THR A 1 200 ? -1.668 -9.675 -5.832 1.00 96.44 200 THR A CA 1
ATOM 1406 C C . THR A 1 200 ? -1.255 -8.508 -4.947 1.00 96.44 200 THR A C 1
ATOM 1408 O O . THR A 1 200 ? -0.202 -7.901 -5.131 1.00 96.44 200 THR A O 1
ATOM 1411 N N . VAL A 1 201 ? -2.128 -8.175 -4.000 1.00 94.75 201 VAL A N 1
ATOM 1412 C CA . VAL A 1 201 ? -1.832 -7.231 -2.916 1.00 94.75 201 VAL A CA 1
ATOM 1413 C C . VAL A 1 201 ? -0.785 -7.816 -1.969 1.00 94.75 201 VAL A C 1
ATOM 1415 O O . VAL A 1 201 ? -0.738 -9.026 -1.751 1.00 94.75 201 VAL A O 1
ATOM 1418 N N . TYR A 1 202 ? 0.053 -6.954 -1.407 1.00 93.56 202 TYR A N 1
ATOM 1419 C CA . TYR A 1 202 ? 1.097 -7.327 -0.459 1.00 93.56 202 TYR A CA 1
ATOM 1420 C C . TYR A 1 202 ? 1.281 -6.215 0.581 1.00 93.56 202 TYR A C 1
ATOM 1422 O O . TYR A 1 202 ? 0.857 -5.077 0.384 1.00 93.56 202 TYR A O 1
ATOM 1430 N N . SER A 1 203 ? 1.903 -6.552 1.706 1.00 89.62 203 SER A N 1
ATOM 1431 C CA . SER A 1 203 ? 2.145 -5.637 2.822 1.00 89.62 203 SER A CA 1
ATOM 1432 C C . SER A 1 203 ? 3.477 -5.950 3.490 1.00 89.62 203 SER A C 1
ATOM 1434 O O . SER A 1 203 ? 3.927 -7.090 3.453 1.00 89.62 203 SER A O 1
ATOM 1436 N N . SER A 1 204 ? 4.074 -4.950 4.142 1.00 86.50 204 SER A N 1
ATOM 1437 C CA . SER A 1 204 ? 5.346 -5.104 4.867 1.00 86.50 204 SER A CA 1
ATOM 1438 C C . SER A 1 204 ? 5.247 -6.103 6.027 1.00 86.50 204 SER A C 1
ATOM 1440 O O . SER A 1 204 ? 6.079 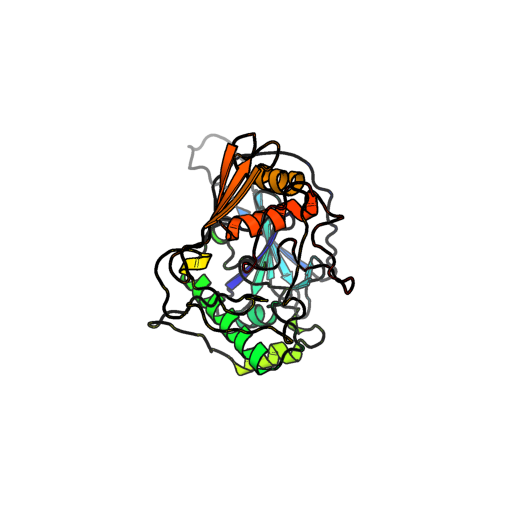-6.996 6.145 1.00 86.50 204 SER A O 1
ATOM 1442 N N . SER A 1 205 ? 4.197 -5.965 6.841 1.00 84.19 205 SER A N 1
ATOM 1443 C CA . SER A 1 205 ? 3.944 -6.778 8.030 1.00 84.19 205 SER A CA 1
ATOM 1444 C C . SER A 1 205 ? 2.440 -7.001 8.210 1.00 84.19 205 SER A C 1
ATOM 1446 O O . SER A 1 205 ? 1.624 -6.116 7.943 1.00 84.19 205 SER A O 1
ATOM 1448 N N . THR A 1 206 ? 2.094 -8.188 8.683 1.00 83.69 206 THR A N 1
ATOM 1449 C CA . THR A 1 206 ? 0.761 -8.764 8.890 1.00 83.69 206 THR A CA 1
ATOM 1450 C C . THR A 1 206 ? 0.544 -9.214 10.339 1.00 83.69 206 THR A C 1
ATOM 1452 O O . THR A 1 206 ? -0.599 -9.358 10.770 1.00 83.69 206 THR A O 1
ATOM 1455 N N . GLY A 1 207 ? 1.617 -9.343 11.127 1.00 80.81 207 GLY A N 1
ATOM 1456 C CA . GLY A 1 207 ? 1.573 -9.842 12.500 1.00 80.81 207 GLY A CA 1
ATOM 1457 C C . GLY A 1 207 ? 1.806 -11.350 12.529 1.00 80.81 207 GLY A C 1
ATOM 1458 O O . GLY A 1 207 ? 2.882 -11.809 12.169 1.00 80.81 207 GLY A O 1
ATOM 1459 N N . SER A 1 208 ? 0.820 -12.125 12.983 1.00 83.00 208 SER A N 1
ATOM 1460 C CA . SER A 1 208 ? 0.891 -13.596 13.003 1.00 83.00 208 SER A CA 1
ATOM 1461 C C . SER A 1 208 ? 0.188 -14.260 11.817 1.00 83.00 208 SER A C 1
ATOM 1463 O O . SER A 1 208 ? 0.459 -15.425 11.517 1.00 83.00 208 SER A O 1
ATOM 1465 N N . ARG A 1 209 ? -0.724 -13.541 11.151 1.00 89.62 209 ARG A N 1
ATOM 1466 C CA . ARG A 1 209 ? -1.567 -14.030 10.054 1.00 89.62 209 ARG A CA 1
ATOM 1467 C C . ARG A 1 209 ? -1.838 -12.919 9.047 1.00 89.62 209 ARG A C 1
ATOM 1469 O O . ARG A 1 209 ? -1.990 -11.759 9.422 1.00 89.62 209 ARG A O 1
ATOM 1476 N N . THR A 1 210 ? -1.962 -13.283 7.775 1.00 92.69 210 THR A N 1
ATOM 1477 C CA . THR A 1 210 ? -2.499 -12.381 6.749 1.00 92.69 210 THR A CA 1
ATOM 1478 C C . THR A 1 210 ? -4.006 -12.169 6.951 1.00 92.69 210 THR A C 1
ATOM 1480 O O . THR A 1 210 ? -4.657 -12.903 7.694 1.00 92.69 210 THR A O 1
ATOM 1483 N N . ARG A 1 211 ? -4.582 -11.165 6.282 1.00 92.06 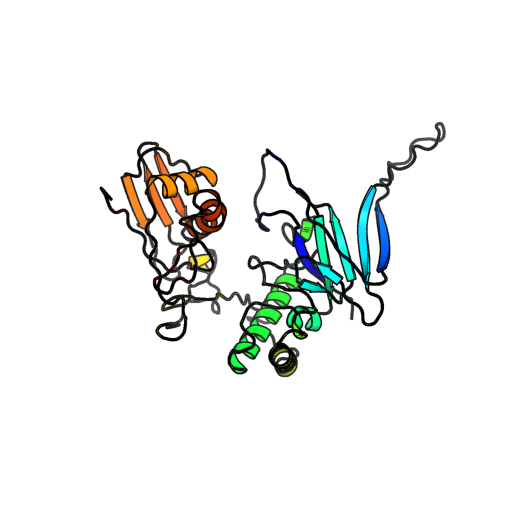211 ARG A N 1
ATOM 1484 C CA . ARG A 1 211 ? -6.028 -10.887 6.304 1.00 92.06 211 ARG A CA 1
ATOM 1485 C C . ARG A 1 211 ? -6.694 -11.368 5.015 1.00 92.06 211 ARG A C 1
ATOM 1487 O O . ARG A 1 211 ? -6.063 -11.359 3.955 1.00 92.06 211 ARG A O 1
ATOM 1494 N N . SER A 1 212 ? -7.968 -11.751 5.094 1.00 94.88 212 SER A N 1
ATOM 1495 C CA . SER A 1 212 ? -8.765 -12.026 3.895 1.00 94.88 212 SER A CA 1
ATOM 1496 C C . SER A 1 212 ? -9.172 -10.727 3.191 1.00 94.88 212 SER A C 1
ATOM 1498 O O . SER A 1 212 ? -9.180 -9.652 3.798 1.00 94.88 212 SER A O 1
ATOM 1500 N N . ASN A 1 213 ? -9.550 -10.798 1.912 1.00 95.62 213 ASN A N 1
ATOM 1501 C CA . ASN A 1 213 ? -10.037 -9.607 1.213 1.00 95.62 213 ASN A CA 1
ATOM 1502 C C . ASN A 1 213 ? -11.341 -9.062 1.819 1.00 95.62 213 ASN A C 1
ATOM 1504 O O . ASN A 1 213 ? -11.567 -7.855 1.774 1.00 95.62 213 ASN A O 1
ATOM 1508 N N . GLN A 1 214 ? -12.167 -9.934 2.404 1.00 95.00 214 GLN A N 1
ATOM 1509 C CA . GLN A 1 214 ? -13.406 -9.554 3.077 1.00 95.00 214 GLN A CA 1
ATOM 1510 C C . GLN A 1 214 ? -13.127 -8.699 4.317 1.00 95.00 214 GLN A C 1
ATOM 1512 O O . GLN A 1 214 ? -13.840 -7.730 4.561 1.00 95.00 214 GLN A O 1
ATOM 1517 N N . ASP A 1 215 ? -12.067 -9.016 5.060 1.00 92.81 215 ASP A N 1
ATOM 1518 C CA . ASP A 1 215 ? -11.728 -8.311 6.302 1.00 92.81 215 ASP A CA 1
ATOM 1519 C C . ASP A 1 215 ? -11.148 -6.918 6.037 1.00 92.81 215 ASP A C 1
ATOM 1521 O O . ASP A 1 215 ? -11.283 -6.020 6.860 1.00 92.81 215 ASP A O 1
ATOM 1525 N N . VAL A 1 216 ? -10.501 -6.719 4.886 1.00 90.88 216 VAL A N 1
ATOM 1526 C CA . VAL A 1 216 ? -9.851 -5.439 4.556 1.00 90.88 216 VAL A CA 1
ATOM 1527 C C . VAL A 1 216 ? -10.739 -4.554 3.686 1.00 90.88 216 VAL A C 1
ATOM 1529 O O . VAL A 1 216 ? -10.905 -3.372 3.972 1.00 90.88 216 VAL A O 1
ATOM 1532 N N . TRP A 1 217 ? -11.311 -5.104 2.614 1.00 90.81 217 TRP A N 1
ATOM 1533 C CA . TRP A 1 217 ? -12.068 -4.340 1.613 1.00 90.81 217 TRP A CA 1
ATOM 1534 C C . TRP A 1 217 ? -13.550 -4.725 1.550 1.00 90.81 217 TRP A C 1
ATOM 1536 O O . TRP A 1 217 ? -14.307 -4.127 0.785 1.00 90.81 217 TRP A O 1
ATOM 1546 N N . GLY A 1 218 ? -13.984 -5.723 2.325 1.00 90.94 218 GLY A N 1
ATOM 1547 C CA . GLY A 1 218 ? -15.313 -6.307 2.188 1.00 90.94 218 GLY A CA 1
ATOM 1548 C C . GLY A 1 218 ? -15.489 -7.075 0.874 1.00 90.94 218 GLY A C 1
ATOM 1549 O O . GLY A 1 218 ? -14.540 -7.546 0.243 1.00 90.94 218 GLY A O 1
ATOM 1550 N N . GLY A 1 219 ? -16.745 -7.197 0.448 1.00 92.62 219 GLY A N 1
ATOM 1551 C CA . GLY A 1 219 ? -17.100 -7.814 -0.828 1.00 92.62 219 GLY A CA 1
ATOM 1552 C C . GLY A 1 219 ? -17.044 -9.344 -0.833 1.00 92.62 219 GLY A C 1
ATOM 1553 O O . GLY A 1 219 ? -17.046 -10.005 0.204 1.00 92.62 219 GLY A O 1
ATOM 1554 N N . ALA A 1 220 ? -17.071 -9.913 -2.039 1.00 95.50 220 ALA A N 1
ATOM 1555 C CA . ALA A 1 220 ? -17.088 -11.359 -2.229 1.00 95.50 220 ALA A CA 1
ATOM 1556 C C . ALA A 1 220 ? -15.717 -11.981 -1.932 1.00 95.50 220 ALA A C 1
ATOM 1558 O O . ALA A 1 220 ? -14.682 -11.414 -2.279 1.00 95.50 220 ALA A O 1
ATOM 1559 N N . ALA A 1 221 ? -15.721 -13.175 -1.340 1.00 96.56 221 ALA A N 1
ATOM 1560 C CA . ALA A 1 221 ? -14.506 -13.929 -1.062 1.00 96.56 221 ALA A CA 1
ATOM 1561 C C . ALA A 1 221 ? -13.728 -14.241 -2.348 1.00 96.56 221 ALA A C 1
ATOM 1563 O O . ALA A 1 221 ? -14.267 -14.830 -3.290 1.00 96.56 221 ALA A O 1
ATOM 1564 N N . LEU A 1 222 ? -12.445 -13.888 -2.363 1.00 97.06 222 LEU A N 1
ATOM 1565 C CA . LEU A 1 222 ? -11.491 -14.279 -3.391 1.00 97.06 222 LEU A CA 1
ATOM 1566 C C . LEU A 1 222 ? -10.702 -15.486 -2.868 1.00 97.06 222 LEU A C 1
ATOM 1568 O O . LEU A 1 222 ? -9.917 -15.327 -1.932 1.00 97.06 222 LEU A O 1
ATOM 1572 N N . PRO A 1 223 ? -10.845 -16.692 -3.454 1.00 96.88 223 PRO A N 1
ATOM 1573 C CA . PRO A 1 223 ? -10.263 -17.911 -2.876 1.00 96.88 223 PRO A CA 1
ATOM 1574 C C . PRO A 1 223 ? -8.737 -17.910 -2.719 1.00 96.88 223 PRO A C 1
ATOM 1576 O O . PRO A 1 223 ? -8.202 -18.718 -1.971 1.00 96.88 223 PRO A O 1
ATOM 1579 N N . TYR A 1 224 ? -8.037 -17.020 -3.426 1.00 96.50 224 TYR A N 1
ATOM 1580 C CA . TYR A 1 224 ? -6.583 -16.850 -3.365 1.00 96.50 224 TYR A CA 1
ATOM 1581 C C . TYR A 1 224 ? -6.126 -15.685 -2.463 1.00 96.50 224 TYR A C 1
ATOM 1583 O O . TYR A 1 224 ? -4.925 -15.500 -2.300 1.00 96.50 224 TYR A O 1
ATOM 1591 N N . LEU A 1 225 ? -7.049 -14.906 -1.883 1.00 96.88 225 LEU A N 1
ATOM 1592 C CA . LEU A 1 225 ? -6.774 -13.836 -0.909 1.00 96.88 225 LEU A CA 1
ATOM 1593 C C . LEU A 1 225 ? -7.516 -14.109 0.402 1.00 96.88 225 LEU A C 1
ATOM 1595 O O . LEU A 1 225 ? -8.386 -13.346 0.819 1.00 96.88 225 LEU A O 1
ATOM 1599 N N . GLN A 1 226 ? -7.193 -15.239 1.021 1.00 96.25 226 GLN A N 1
ATOM 1600 C CA . GLN A 1 226 ? -7.713 -15.633 2.329 1.00 96.25 226 GLN A CA 1
ATOM 1601 C C . GLN A 1 226 ? -6.588 -15.614 3.367 1.00 96.25 226 GLN A C 1
ATOM 1603 O O . GLN A 1 226 ? -5.407 -15.672 3.017 1.00 96.25 226 GLN A O 1
ATOM 1608 N N . ALA A 1 227 ? -6.967 -15.511 4.639 1.00 94.69 227 ALA A N 1
ATOM 1609 C CA . ALA A 1 227 ? -6.024 -15.455 5.744 1.00 94.69 227 ALA A CA 1
ATOM 1610 C C . ALA A 1 227 ? -5.203 -16.752 5.851 1.00 94.69 227 ALA A C 1
ATOM 1612 O O . ALA A 1 227 ? -5.738 -17.864 5.829 1.00 94.69 227 ALA A O 1
ATOM 1613 N N . VAL A 1 228 ? -3.888 -16.602 5.984 1.00 94.94 228 VAL A N 1
ATOM 1614 C CA . VAL A 1 228 ? -2.929 -17.691 6.196 1.00 94.94 228 VAL A CA 1
ATOM 1615 C C . VAL A 1 228 ? -1.951 -17.311 7.301 1.00 94.94 228 VAL A C 1
ATOM 1617 O O . VAL A 1 228 ? -1.719 -16.129 7.551 1.00 94.94 228 VAL A O 1
ATOM 1620 N N . ASP A 1 229 ? -1.363 -18.311 7.957 1.00 93.19 229 ASP A N 1
ATOM 1621 C CA . ASP A 1 229 ? -0.319 -18.076 8.956 1.00 93.19 229 ASP A CA 1
ATOM 1622 C C . ASP A 1 229 ? 0.905 -17.408 8.322 1.00 93.19 229 ASP A C 1
ATOM 1624 O O . ASP A 1 229 ? 1.408 -17.841 7.284 1.00 93.19 229 ASP A O 1
ATOM 1628 N N . SER A 1 230 ? 1.382 -16.352 8.972 1.00 89.56 230 SER A N 1
ATOM 1629 C CA . SER A 1 230 ? 2.559 -15.581 8.582 1.00 89.56 230 SER A CA 1
ATOM 1630 C C . SER A 1 230 ? 3.254 -15.060 9.845 1.00 89.56 230 SER A C 1
ATOM 1632 O O . SER A 1 230 ? 3.175 -13.870 10.133 1.00 89.56 230 SER A O 1
ATOM 1634 N N . PRO A 1 231 ? 3.878 -15.936 10.653 1.00 85.81 231 PRO A N 1
ATOM 1635 C CA . PRO A 1 231 ? 4.515 -15.530 11.901 1.00 85.81 231 PRO A CA 1
ATOM 1636 C C . PRO A 1 231 ? 5.743 -14.648 11.640 1.00 85.81 231 PRO A C 1
ATOM 1638 O O . PRO A 1 231 ? 6.652 -15.038 10.906 1.00 85.81 231 PRO A O 1
ATOM 1641 N N . GLU A 1 232 ? 5.788 -13.477 12.276 1.00 83.00 232 GLU A N 1
ATOM 1642 C CA . GLU A 1 232 ? 6.848 -12.475 12.067 1.00 83.00 232 GLU A CA 1
ATOM 1643 C C . GLU A 1 232 ? 7.863 -12.355 13.210 1.00 83.00 232 GLU A C 1
ATOM 1645 O O . GLU A 1 232 ? 8.843 -11.606 13.093 1.00 83.00 232 GLU A O 1
ATOM 1650 N N . ASP A 1 233 ? 7.666 -13.105 14.295 1.00 79.44 233 ASP A N 1
ATOM 1651 C CA . ASP A 1 233 ? 8.555 -13.107 15.455 1.00 79.44 233 ASP A CA 1
ATOM 1652 C C . ASP A 1 233 ? 9.992 -13.459 15.051 1.00 79.44 233 ASP A C 1
ATOM 1654 O O . ASP A 1 233 ? 10.278 -14.518 14.491 1.00 79.44 233 ASP A O 1
ATOM 1658 N N . GLY A 1 234 ? 10.920 -12.541 15.335 1.00 77.38 234 GLY A N 1
ATOM 1659 C CA . GLY A 1 234 ? 12.337 -12.692 14.998 1.00 77.38 234 GLY A CA 1
ATOM 1660 C C . GLY A 1 234 ? 12.682 -12.480 13.518 1.00 77.38 234 GLY A C 1
ATOM 1661 O O . GLY A 1 234 ? 13.854 -12.601 13.161 1.00 77.38 234 GLY A O 1
ATOM 1662 N N . VAL A 1 235 ? 11.706 -12.138 12.668 1.00 81.62 235 VAL A N 1
ATOM 1663 C CA . VAL A 1 235 ? 11.901 -11.871 11.231 1.00 81.62 235 VAL A CA 1
ATOM 1664 C C . VAL A 1 235 ? 11.742 -10.385 10.914 1.00 81.62 235 VAL A C 1
ATOM 1666 O O . VAL A 1 235 ? 12.580 -9.815 10.213 1.00 81.62 235 VAL A O 1
ATOM 1669 N N . SER A 1 236 ? 10.696 -9.742 11.443 1.00 83.00 236 SER A N 1
ATOM 1670 C CA . SER A 1 236 ? 10.421 -8.322 11.198 1.00 83.00 236 SER A CA 1
ATOM 1671 C C . SER A 1 236 ? 10.918 -7.444 12.352 1.00 83.00 236 SER A C 1
ATOM 1673 O O . SER A 1 236 ? 10.566 -7.687 13.508 1.00 83.00 236 SER A O 1
ATOM 1675 N N . PRO A 1 237 ? 11.662 -6.354 12.080 1.00 80.69 237 PRO A N 1
ATOM 1676 C CA . PRO A 1 237 ? 12.000 -5.373 13.108 1.00 80.69 237 PRO A CA 1
ATOM 1677 C C . PRO A 1 237 ? 10.790 -4.556 13.590 1.00 80.69 237 PRO A C 1
ATOM 1679 O O . PRO A 1 237 ? 10.952 -3.733 14.490 1.00 80.69 237 PRO A O 1
ATOM 1682 N N . PHE A 1 238 ? 9.623 -4.746 12.968 1.00 80.38 238 PHE A N 1
ATOM 1683 C CA . PHE A 1 238 ? 8.358 -4.088 13.285 1.00 80.38 238 PHE A CA 1
ATOM 1684 C C . PHE A 1 238 ? 7.280 -5.091 13.727 1.00 80.38 238 PHE A C 1
ATOM 1686 O O . PHE A 1 238 ? 6.097 -4.764 13.684 1.00 80.38 238 PHE A O 1
ATOM 1693 N N . ALA A 1 239 ? 7.683 -6.297 14.153 1.00 80.75 239 ALA A N 1
ATOM 1694 C CA . ALA A 1 239 ? 6.769 -7.358 14.583 1.00 80.75 239 ALA A CA 1
ATOM 1695 C C . ALA A 1 239 ? 5.848 -6.933 15.743 1.00 80.75 239 ALA A C 1
ATOM 1697 O O . ALA A 1 239 ? 4.717 -7.401 15.836 1.00 80.75 239 ALA A O 1
ATOM 1698 N N . SER A 1 240 ? 6.304 -6.020 16.608 1.00 82.31 240 SER A N 1
ATOM 1699 C CA . SER A 1 240 ? 5.487 -5.439 17.673 1.00 82.31 240 SER A CA 1
ATOM 1700 C C . SER A 1 240 ? 5.763 -3.950 17.861 1.00 82.31 240 SER A C 1
ATOM 1702 O O . SER A 1 240 ? 6.869 -3.450 17.638 1.00 82.31 240 SER A O 1
ATOM 1704 N N . TRP A 1 241 ? 4.722 -3.228 18.259 1.00 86.25 241 TRP A N 1
ATOM 1705 C CA . TRP A 1 241 ? 4.753 -1.802 18.551 1.00 86.25 241 TRP A CA 1
ATOM 1706 C C . TRP A 1 241 ? 3.606 -1.468 19.508 1.00 86.25 241 TRP A C 1
ATOM 1708 O O . TRP A 1 241 ? 2.571 -2.127 19.502 1.00 86.25 241 TRP A O 1
ATOM 1718 N N . VAL A 1 242 ? 3.803 -0.446 20.338 1.00 87.88 242 VAL A N 1
ATOM 1719 C CA . VAL A 1 242 ? 2.778 0.108 21.232 1.00 87.88 242 VAL A CA 1
ATOM 1720 C C . VAL A 1 242 ? 2.844 1.619 21.113 1.00 87.88 242 VAL A C 1
ATOM 1722 O O . VAL A 1 242 ? 3.932 2.194 21.019 1.00 87.88 242 VAL A O 1
ATOM 1725 N N . ILE A 1 243 ? 1.678 2.252 21.065 1.00 89.25 243 ILE A N 1
ATOM 1726 C CA . ILE A 1 243 ? 1.549 3.696 20.941 1.00 89.25 243 ILE A CA 1
ATOM 1727 C C . ILE A 1 243 ? 0.512 4.168 21.952 1.00 89.25 243 ILE A C 1
ATOM 1729 O O . ILE A 1 243 ? -0.656 3.801 21.854 1.00 89.25 243 ILE A O 1
ATOM 1733 N N . ASP A 1 244 ? 0.938 5.040 22.861 1.00 90.94 244 ASP A N 1
ATOM 1734 C CA . ASP A 1 244 ? 0.036 5.754 23.756 1.00 90.94 244 ASP A CA 1
ATOM 1735 C C . ASP A 1 244 ? -0.369 7.082 23.111 1.00 90.94 244 ASP A C 1
ATOM 1737 O O . ASP A 1 244 ? 0.474 7.924 22.781 1.00 90.94 244 ASP A O 1
ATOM 1741 N N . ILE A 1 245 ? -1.674 7.268 22.909 1.00 92.56 245 ILE A N 1
ATOM 1742 C CA . ILE A 1 245 ? -2.245 8.475 22.309 1.00 92.56 245 ILE A CA 1
ATOM 1743 C C . ILE A 1 245 ? -3.085 9.200 23.355 1.00 92.56 245 ILE A C 1
ATOM 1745 O O . ILE A 1 245 ? -4.040 8.615 23.865 1.00 92.56 245 ILE A O 1
ATOM 1749 N N . PRO A 1 246 ? -2.817 10.489 23.631 1.00 94.56 246 PRO A N 1
ATOM 1750 C CA . PRO A 1 246 ? -3.724 11.295 24.434 1.00 94.56 246 PRO A CA 1
ATOM 1751 C C . PRO A 1 246 ? -5.128 11.313 23.818 1.00 94.56 246 PRO A C 1
ATOM 1753 O O . PRO A 1 246 ? -5.278 11.626 22.635 1.00 94.56 246 PRO A O 1
ATOM 1756 N N . SER A 1 247 ? -6.168 11.050 24.612 1.00 95.31 247 SER A N 1
ATOM 1757 C CA . SER A 1 247 ? -7.547 10.921 24.109 1.00 95.31 247 SER A CA 1
ATOM 1758 C C . SER A 1 247 ? -8.019 12.124 23.281 1.00 95.31 247 SER A C 1
ATOM 1760 O O . SER A 1 247 ? -8.703 11.960 22.274 1.00 95.31 247 SER A O 1
ATOM 1762 N N . HIS A 1 248 ? -7.602 13.341 23.646 1.00 94.81 248 HIS A N 1
ATOM 1763 C CA . HIS A 1 248 ? -7.929 14.551 22.884 1.00 94.81 248 HIS A CA 1
ATOM 1764 C C . HIS A 1 248 ? -7.313 14.554 21.472 1.00 94.81 248 HIS A C 1
ATOM 1766 O O . HIS A 1 248 ? -7.940 15.045 20.534 1.00 94.81 248 HIS A O 1
ATOM 1772 N N . LEU A 1 249 ? -6.107 13.997 21.299 1.00 96.44 249 LEU A N 1
ATOM 1773 C CA . LEU A 1 249 ? -5.451 13.873 19.997 1.00 96.44 249 LEU A CA 1
ATOM 1774 C C . LEU A 1 249 ? -6.156 12.820 19.137 1.00 96.44 249 LEU A C 1
ATOM 1776 O O . LEU A 1 249 ? -6.392 13.075 17.960 1.00 96.44 249 LEU A O 1
ATOM 1780 N N . PHE A 1 250 ? -6.544 11.683 19.726 1.00 96.75 250 PHE A N 1
ATOM 1781 C CA . PHE A 1 250 ? -7.340 10.658 19.041 1.00 96.75 250 PHE A CA 1
ATOM 1782 C C . PHE A 1 250 ? -8.638 11.256 18.473 1.00 96.75 250 PHE A C 1
ATOM 1784 O O . PHE A 1 250 ? -8.902 11.143 17.277 1.00 96.75 250 PHE A O 1
ATOM 1791 N N . VAL A 1 251 ? -9.403 11.975 19.304 1.00 97.56 251 VAL A N 1
ATOM 1792 C CA . VAL A 1 251 ? -10.641 12.649 18.876 1.00 97.56 251 VAL A CA 1
ATOM 1793 C C . VAL A 1 251 ? -10.357 13.715 17.811 1.00 97.56 251 VAL A C 1
ATOM 1795 O O . VAL A 1 251 ? -11.059 13.763 16.805 1.00 97.56 251 VAL A O 1
ATOM 1798 N N . SER A 1 252 ? -9.301 14.520 17.971 1.00 97.44 252 SER A N 1
ATOM 1799 C CA . SER A 1 252 ? -8.931 15.565 16.998 1.00 97.44 252 SER A CA 1
ATOM 1800 C C . SER A 1 252 ? -8.573 14.999 15.620 1.00 97.44 252 SER A C 1
ATOM 1802 O O . SER A 1 252 ? -8.928 15.589 14.599 1.00 97.44 252 SER A O 1
ATOM 1804 N N . ILE A 1 253 ? -7.879 13.855 15.576 1.00 97.56 253 ILE A N 1
ATOM 1805 C CA . ILE A 1 253 ? -7.557 13.147 14.329 1.00 97.56 253 ILE A CA 1
ATOM 1806 C C . ILE A 1 253 ? -8.847 12.735 13.612 1.00 97.56 253 ILE A C 1
ATOM 1808 O O . ILE A 1 253 ? -8.995 13.013 12.424 1.00 97.56 253 ILE A O 1
ATOM 1812 N N . LEU A 1 254 ? -9.797 12.131 14.331 1.00 97.62 254 LEU A N 1
ATOM 1813 C CA . LEU A 1 254 ? -11.071 11.700 13.754 1.00 97.62 254 LEU A CA 1
ATOM 1814 C C . LEU A 1 254 ? -11.936 12.880 13.292 1.00 97.62 254 LEU A C 1
ATOM 1816 O O . LEU A 1 254 ? -12.510 12.842 12.207 1.00 97.62 254 LEU A O 1
ATOM 1820 N N . GLN A 1 255 ? -11.977 13.967 14.059 1.00 96.25 255 GLN A N 1
ATOM 1821 C CA . GLN A 1 255 ? -12.699 15.180 13.669 1.00 96.25 255 GLN A CA 1
ATOM 1822 C C . GLN A 1 255 ? -12.198 15.771 12.351 1.00 96.25 255 GLN A C 1
ATOM 1824 O O . GLN A 1 255 ? -13.003 16.187 11.519 1.00 96.25 255 GLN A O 1
ATOM 1829 N N . ARG A 1 256 ? -10.875 15.794 12.134 1.00 96.50 256 ARG A N 1
ATOM 1830 C CA . ARG A 1 256 ? -10.290 16.281 10.874 1.00 96.50 256 ARG A CA 1
ATOM 1831 C C . ARG A 1 256 ? -10.637 15.420 9.665 1.00 96.50 256 ARG A C 1
ATOM 1833 O O . ARG A 1 256 ? -10.577 15.910 8.544 1.00 96.50 256 ARG A O 1
ATOM 1840 N N . GLU A 1 257 ? -11.014 14.171 9.895 1.00 96.00 257 GLU A N 1
ATOM 1841 C CA . GLU A 1 257 ? -11.468 13.238 8.864 1.00 96.00 257 GLU A CA 1
ATOM 1842 C C . GLU A 1 257 ? -13.002 13.232 8.724 1.00 96.00 257 GLU A C 1
ATOM 1844 O O . GLU A 1 257 ? -13.553 12.457 7.949 1.00 96.00 257 GLU A O 1
ATOM 1849 N N . GLY A 1 258 ? -13.701 14.127 9.435 1.00 95.88 258 GLY A N 1
ATOM 1850 C CA . GLY A 1 258 ? -15.141 14.351 9.292 1.00 95.88 258 GLY A CA 1
ATOM 1851 C C . GLY A 1 258 ? -16.032 13.491 10.191 1.00 95.88 258 GLY A C 1
ATOM 1852 O O . GLY A 1 258 ? -17.256 13.578 10.075 1.00 95.88 258 GLY A O 1
ATOM 1853 N N . TYR A 1 259 ? -15.457 12.697 11.100 1.00 97.62 259 TYR A N 1
ATOM 1854 C CA . TYR A 1 259 ? -16.233 11.918 12.067 1.00 97.62 259 TYR A CA 1
ATOM 1855 C C . TYR A 1 259 ? -16.899 12.822 13.114 1.00 97.62 259 TYR A C 1
ATOM 1857 O O . TYR A 1 259 ? -16.329 13.809 13.588 1.00 97.62 259 TYR A O 1
ATOM 1865 N N . ARG A 1 260 ? -18.121 12.464 13.510 1.00 96.50 260 ARG A N 1
ATOM 1866 C CA . ARG A 1 260 ? -19.007 13.223 14.407 1.00 96.50 260 ARG A CA 1
ATOM 1867 C C . ARG A 1 260 ? -18.737 12.914 15.878 1.00 96.50 260 ARG A C 1
ATOM 1869 O O . ARG A 1 260 ? -19.639 12.569 16.635 1.00 96.50 260 ARG A O 1
ATOM 1876 N N . VAL A 1 261 ? -17.482 13.063 16.275 1.00 96.94 261 VAL A N 1
ATOM 1877 C CA . VAL A 1 261 ? -17.014 12.914 17.658 1.00 96.94 261 VAL A CA 1
ATOM 1878 C C . VAL A 1 261 ? -16.506 14.257 18.166 1.00 96.94 261 VAL A C 1
ATOM 1880 O O . VAL A 1 261 ? -15.923 15.023 17.404 1.00 96.94 261 VAL A O 1
ATOM 1883 N N . SER A 1 262 ? -16.748 14.609 19.429 1.00 96.81 262 SER A N 1
ATOM 1884 C CA . SER A 1 262 ? -16.205 15.840 20.023 1.00 96.81 262 SER A CA 1
ATOM 1885 C C . SER A 1 262 ? -16.236 15.818 21.549 1.00 96.81 262 SER A C 1
ATOM 1887 O O . SER A 1 262 ? -16.985 15.062 22.157 1.00 96.81 262 SER A O 1
ATOM 1889 N N . GLY A 1 263 ? -15.416 16.658 22.181 1.00 95.62 263 GLY A N 1
ATOM 1890 C CA . GLY A 1 263 ? -15.290 16.673 23.639 1.00 95.62 263 GLY A CA 1
ATOM 1891 C C . GLY A 1 263 ? -14.476 15.491 24.162 1.00 95.62 263 GLY A C 1
ATOM 1892 O O . GLY A 1 263 ? -13.596 14.975 23.467 1.00 95.62 263 GLY A O 1
ATOM 1893 N N . GLN A 1 264 ? -14.725 15.096 25.411 1.00 95.50 264 GLN A N 1
ATOM 1894 C CA . GLN A 1 264 ? -13.964 14.017 26.040 1.00 95.50 264 GLN A CA 1
ATOM 1895 C C . GLN A 1 264 ? -14.326 12.646 25.456 1.00 95.50 264 GLN A C 1
ATOM 1897 O O . GLN A 1 264 ? -15.500 12.344 25.239 1.00 95.50 264 GLN A O 1
ATOM 1902 N N . LEU A 1 265 ? -13.308 11.805 25.240 1.00 96.88 265 LEU A N 1
ATOM 1903 C CA . LEU A 1 265 ? -13.485 10.391 24.905 1.00 96.88 265 LEU A CA 1
ATOM 1904 C C . LEU A 1 265 ? -14.023 9.645 26.128 1.00 96.88 265 LEU A C 1
ATOM 1906 O O . LEU A 1 265 ? -13.396 9.652 27.185 1.00 96.88 265 LEU A O 1
ATOM 1910 N N . GLN A 1 266 ? -15.169 8.992 25.973 1.00 95.62 266 GLN A N 1
ATOM 1911 C CA . GLN A 1 266 ? -15.820 8.233 27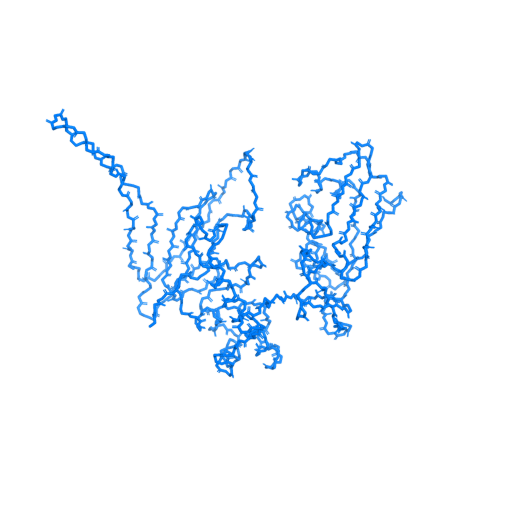.036 1.00 95.62 266 GLN A CA 1
ATOM 1912 C C . GLN A 1 266 ? -15.493 6.744 26.914 1.00 95.62 266 GLN A C 1
ATOM 1914 O O . GLN A 1 266 ? -15.081 6.112 27.890 1.00 95.62 266 GLN A O 1
ATOM 1919 N N . SER A 1 267 ? -15.612 6.173 25.712 1.00 95.62 267 SER A N 1
ATOM 1920 C CA . SER A 1 267 ? -15.286 4.765 25.480 1.00 95.62 267 SER A CA 1
ATOM 1921 C C . SER A 1 267 ? -14.902 4.460 24.031 1.00 95.62 267 SER A C 1
ATOM 1923 O O . SER A 1 267 ? -15.229 5.199 23.103 1.00 95.62 267 SER A O 1
ATOM 1925 N N . ILE A 1 268 ? -14.188 3.345 23.859 1.00 96.19 268 ILE A N 1
ATOM 1926 C CA . ILE A 1 268 ? -13.926 2.712 22.566 1.00 96.19 268 ILE A CA 1
ATOM 1927 C C . ILE A 1 268 ? -14.430 1.275 22.660 1.00 96.19 268 ILE A C 1
ATOM 1929 O O . ILE A 1 268 ? -14.061 0.552 23.586 1.00 96.19 268 ILE A O 1
ATOM 1933 N N . LEU A 1 269 ? -15.252 0.861 21.698 1.00 95.56 269 LEU A N 1
ATOM 1934 C CA . LEU A 1 269 ? -15.712 -0.517 21.558 1.00 95.56 269 LEU A CA 1
ATOM 1935 C C . LEU A 1 269 ? -15.336 -1.051 20.176 1.00 95.56 269 LEU A C 1
ATOM 1937 O O . LEU A 1 269 ? -15.818 -0.564 19.155 1.00 95.56 269 LEU A O 1
ATOM 1941 N N . VAL A 1 270 ? -14.517 -2.098 20.154 1.00 95.56 270 VAL A N 1
ATOM 1942 C CA . VAL A 1 270 ? -14.144 -2.807 18.926 1.00 95.56 270 VAL A CA 1
ATOM 1943 C C . VAL A 1 270 ? -15.175 -3.895 18.640 1.00 95.56 270 VAL A C 1
ATOM 1945 O O . VAL A 1 270 ? -15.517 -4.691 19.515 1.00 95.56 270 VAL A O 1
ATOM 1948 N N . ARG A 1 271 ? -15.680 -3.930 17.407 1.00 95.00 271 ARG A N 1
ATOM 1949 C CA . ARG A 1 271 ? -16.532 -4.999 16.885 1.00 95.00 271 ARG A CA 1
ATOM 1950 C C . ARG A 1 271 ? -15.834 -5.660 15.707 1.00 95.00 271 ARG A C 1
ATOM 1952 O O . ARG A 1 271 ? -15.861 -5.133 14.594 1.00 95.00 271 ARG A O 1
ATOM 1959 N N . ASP A 1 272 ? -15.234 -6.807 15.989 1.00 93.00 272 ASP A N 1
ATOM 1960 C CA . ASP A 1 272 ? -14.645 -7.708 15.003 1.00 93.00 272 ASP A CA 1
ATOM 1961 C C . ASP A 1 272 ? -15.678 -8.800 14.657 1.00 93.00 272 ASP A C 1
ATOM 1963 O O . ASP A 1 272 ? -16.129 -9.516 15.561 1.00 93.00 272 ASP A O 1
ATOM 1967 N N . PRO A 1 273 ? -16.128 -8.906 13.393 1.00 93.12 273 PRO A N 1
ATOM 1968 C CA . PRO A 1 273 ? -17.091 -9.925 12.982 1.00 93.12 273 PRO A CA 1
ATOM 1969 C C . PRO A 1 273 ? -16.481 -11.337 12.879 1.00 93.12 273 PRO A C 1
ATOM 1971 O O . PRO A 1 273 ? -17.229 -12.305 12.729 1.00 93.12 273 PRO A O 1
ATOM 1974 N N . GLY A 1 274 ? -15.157 -11.469 12.986 1.00 91.69 274 GLY A N 1
ATOM 1975 C CA . GLY A 1 274 ? -14.405 -12.700 12.778 1.00 91.69 274 GLY A CA 1
ATOM 1976 C C . GLY A 1 274 ? -13.816 -12.804 11.368 1.00 91.69 274 GLY A C 1
ATOM 1977 O O . GLY A 1 274 ? -14.266 -12.153 10.427 1.00 91.69 274 GLY A O 1
ATOM 1978 N N . GLU A 1 275 ? -12.806 -13.665 11.227 1.00 91.19 275 GLU A N 1
ATOM 1979 C CA . GLU A 1 275 ? -12.073 -13.882 9.972 1.00 91.19 275 GLU A CA 1
ATOM 1980 C C . GLU A 1 275 ? -13.015 -14.246 8.808 1.00 91.19 275 GLU A C 1
ATOM 1982 O O . GLU A 1 275 ? -13.809 -15.187 8.889 1.00 91.19 275 GLU A O 1
ATOM 1987 N N . GLY A 1 276 ? -12.922 -13.494 7.711 1.00 93.06 276 GLY A N 1
ATOM 1988 C CA . GLY A 1 276 ? -13.714 -13.671 6.496 1.00 93.06 276 GLY A CA 1
ATOM 1989 C C . GLY A 1 276 ? -15.137 -13.105 6.560 1.00 93.06 276 GLY A C 1
ATOM 1990 O O . GLY A 1 276 ? -15.858 -13.208 5.561 1.00 93.06 276 GLY A O 1
ATOM 1991 N N . ALA A 1 277 ? -15.556 -12.528 7.692 1.00 94.81 277 ALA A N 1
ATOM 1992 C CA . ALA A 1 277 ? -16.921 -12.047 7.914 1.00 94.81 277 ALA A CA 1
ATOM 1993 C C . ALA A 1 277 ? -17.100 -10.537 7.675 1.00 94.81 277 ALA A C 1
ATOM 1995 O O . ALA A 1 277 ? -18.228 -10.040 7.739 1.00 94.81 277 ALA A O 1
ATOM 1996 N N . GLY A 1 278 ? -16.025 -9.816 7.351 1.00 93.00 278 GLY A N 1
ATOM 1997 C CA . GLY A 1 278 ? -16.063 -8.396 7.007 1.00 93.00 278 GLY A CA 1
ATOM 1998 C C . GLY A 1 278 ? -15.105 -7.549 7.846 1.00 93.00 278 GLY A C 1
ATOM 1999 O O . GLY A 1 278 ? -14.406 -8.072 8.709 1.00 93.00 278 GLY A O 1
ATOM 2000 N N . PRO A 1 279 ? -15.066 -6.230 7.606 1.00 93.00 279 PRO A N 1
ATOM 2001 C CA . PRO A 1 279 ? -14.121 -5.351 8.275 1.00 93.00 279 PRO A CA 1
ATOM 2002 C C . PRO A 1 279 ? -14.460 -5.109 9.745 1.00 93.00 279 PRO A C 1
ATOM 2004 O O . PRO A 1 279 ? -15.623 -4.921 10.119 1.00 93.00 279 PRO A O 1
ATOM 2007 N N . THR A 1 280 ? -13.415 -5.026 10.569 1.00 94.12 280 THR A N 1
ATOM 2008 C CA . THR A 1 280 ? -13.514 -4.596 11.965 1.00 94.12 280 THR A CA 1
ATOM 2009 C C . THR A 1 280 ? -13.954 -3.136 12.048 1.00 94.12 280 THR A C 1
ATOM 2011 O O . THR A 1 280 ? -13.453 -2.262 11.333 1.00 94.12 280 THR A O 1
ATOM 2014 N N . THR A 1 281 ? -14.887 -2.860 12.960 1.00 95.38 281 THR A N 1
ATOM 2015 C CA . THR A 1 281 ? -15.405 -1.508 13.218 1.00 95.38 281 THR A CA 1
ATOM 2016 C C . THR A 1 281 ? -15.130 -1.071 14.648 1.00 95.38 281 THR A C 1
ATOM 2018 O O . THR A 1 281 ? -15.177 -1.867 15.584 1.00 95.38 281 THR A O 1
ATOM 2021 N N . ILE A 1 282 ? -14.858 0.216 14.819 1.00 96.44 282 ILE A N 1
ATOM 2022 C CA . ILE A 1 282 ? -14.469 0.836 16.079 1.00 96.44 282 ILE A CA 1
ATOM 2023 C C . ILE A 1 282 ? -15.522 1.889 16.406 1.00 96.44 282 ILE A C 1
ATOM 2025 O O . ILE A 1 282 ? -15.644 2.902 15.721 1.00 96.44 282 ILE A O 1
ATOM 2029 N N . TRP A 1 283 ? -16.309 1.624 17.441 1.00 97.25 283 TRP A N 1
ATOM 2030 C CA . TRP A 1 283 ? -17.304 2.549 17.968 1.00 97.25 283 TRP A CA 1
ATOM 2031 C C . TRP A 1 283 ? -16.609 3.491 18.939 1.00 97.25 283 TRP A C 1
ATOM 2033 O O . TRP A 1 283 ? -16.042 3.045 19.938 1.00 97.25 283 TRP A O 1
ATOM 2043 N N . VAL A 1 284 ? -16.642 4.780 18.626 1.00 97.94 284 VAL A N 1
ATOM 2044 C CA . VAL A 1 284 ? -15.992 5.833 19.401 1.00 97.94 284 VAL A CA 1
ATOM 2045 C C . VAL A 1 284 ? -17.077 6.674 20.040 1.00 97.94 284 VAL A C 1
ATOM 2047 O O . VAL A 1 284 ? -17.837 7.337 19.339 1.00 97.94 284 VAL A O 1
ATOM 2050 N N . ASP A 1 285 ? -17.143 6.638 21.365 1.00 97.69 285 ASP A N 1
ATOM 2051 C CA . ASP A 1 285 ? -18.134 7.370 22.140 1.00 97.69 285 ASP A CA 1
ATOM 2052 C C . ASP A 1 285 ? -17.493 8.558 22.852 1.00 97.69 285 ASP A C 1
ATOM 2054 O O . ASP A 1 285 ? -16.489 8.415 23.557 1.00 97.69 285 ASP A O 1
ATOM 2058 N N . THR A 1 286 ? -18.066 9.739 22.652 1.00 97.50 286 THR A N 1
ATOM 2059 C CA . THR A 1 286 ? -17.575 11.005 23.196 1.00 97.50 286 THR A CA 1
ATOM 2060 C C . THR A 1 286 ? -18.724 11.824 23.770 1.00 97.50 286 THR A C 1
ATOM 2062 O O . THR A 1 286 ? -19.882 11.604 23.426 1.00 97.50 286 THR A O 1
ATOM 2065 N N . GLU A 1 287 ? -18.420 12.824 24.598 1.00 97.12 287 GLU A N 1
ATOM 2066 C CA . GLU A 1 287 ? -19.439 13.747 25.131 1.00 97.12 287 GLU A CA 1
ATOM 2067 C C . GLU A 1 287 ? -20.295 14.406 24.038 1.00 97.12 287 GLU A C 1
ATOM 2069 O O . GLU A 1 287 ? -21.476 14.682 24.244 1.00 97.12 287 GLU A O 1
ATOM 2074 N N . GLY A 1 288 ? -19.698 14.672 22.878 1.00 95.06 288 GLY A N 1
ATOM 2075 C CA . GLY A 1 288 ? -20.359 15.299 21.744 1.00 95.06 288 GLY A CA 1
ATOM 2076 C C . GLY A 1 288 ? -21.004 14.333 20.753 1.00 95.06 288 GLY A C 1
ATOM 2077 O O . GLY A 1 288 ? -21.495 14.792 19.722 1.00 95.06 288 GLY A O 1
ATOM 2078 N N . GLY A 1 289 ? -21.008 13.029 21.040 1.00 95.75 289 GLY A N 1
ATOM 2079 C CA . GLY A 1 289 ? -21.671 12.011 20.230 1.00 95.75 289 GLY A CA 1
ATOM 2080 C C . GLY A 1 289 ? -20.842 10.749 20.007 1.00 95.75 289 GLY A C 1
ATOM 2081 O O . GLY A 1 289 ? -19.665 10.668 20.365 1.00 95.75 289 GLY A O 1
ATOM 2082 N N . THR A 1 290 ? -21.485 9.769 19.377 1.00 97.56 290 THR A N 1
ATOM 2083 C CA . THR A 1 290 ? -20.888 8.486 19.001 1.00 97.56 290 THR A CA 1
ATOM 2084 C C . THR A 1 290 ? -20.748 8.404 17.483 1.00 97.56 290 THR A C 1
ATOM 2086 O O . THR A 1 290 ? -21.689 8.743 16.760 1.00 97.56 290 THR A O 1
ATOM 2089 N N . ASP A 1 291 ? -19.619 7.890 17.001 1.00 98.25 291 ASP A N 1
ATOM 2090 C CA . ASP A 1 291 ? -19.431 7.550 15.587 1.00 98.25 291 ASP A CA 1
ATOM 2091 C C . ASP A 1 291 ? -18.743 6.185 15.420 1.00 98.25 291 ASP A C 1
ATOM 2093 O O . ASP A 1 291 ? -18.196 5.623 16.374 1.00 98.25 291 ASP A O 1
ATOM 2097 N N . VAL A 1 292 ? -18.802 5.629 14.209 1.00 97.50 292 VAL A N 1
ATOM 2098 C CA . VAL A 1 292 ? -18.241 4.319 13.866 1.00 97.50 292 VAL A CA 1
ATOM 2099 C C . VAL A 1 292 ? -17.176 4.482 12.793 1.00 97.50 292 VAL A C 1
ATOM 2101 O O . VAL A 1 292 ? -17.436 4.994 11.707 1.00 97.50 292 VAL A O 1
ATOM 2104 N N . VAL A 1 293 ? -15.978 3.994 13.090 1.00 95.81 293 VAL A N 1
ATOM 2105 C CA . VAL A 1 293 ? -14.800 4.094 12.227 1.00 95.81 293 VAL A CA 1
ATOM 2106 C C . VAL A 1 293 ? -14.400 2.687 11.787 1.00 95.81 293 VAL A C 1
ATOM 2108 O O . VAL A 1 293 ? -14.263 1.800 12.629 1.00 95.81 293 VAL A O 1
ATOM 2111 N N . ALA A 1 294 ? -14.209 2.444 10.489 1.00 93.06 294 ALA A N 1
ATOM 2112 C CA . ALA A 1 294 ? -13.600 1.191 10.041 1.00 93.06 294 ALA A CA 1
ATOM 2113 C C . ALA A 1 294 ? -12.115 1.157 10.444 1.00 93.06 294 ALA A C 1
ATOM 2115 O O . ALA A 1 294 ? -11.436 2.183 10.402 1.00 93.06 294 ALA A O 1
ATOM 2116 N N . GLU A 1 295 ? -11.577 -0.011 10.803 1.00 92.06 295 GLU A N 1
ATOM 2117 C CA . GLU A 1 295 ? -10.162 -0.164 11.196 1.00 92.06 295 GLU A CA 1
ATOM 2118 C C . GLU A 1 295 ? -9.194 0.401 10.135 1.00 92.06 295 GLU A C 1
ATOM 2120 O O . GLU A 1 295 ? -8.193 1.055 10.456 1.00 92.06 295 GLU A O 1
ATOM 2125 N N . THR A 1 296 ? -9.526 0.198 8.857 1.00 88.25 296 THR A N 1
ATOM 2126 C CA . THR A 1 296 ? -8.770 0.715 7.712 1.00 88.25 296 THR A CA 1
ATOM 2127 C C . THR A 1 296 ? -8.765 2.238 7.653 1.00 88.25 296 THR A C 1
ATOM 2129 O O . THR A 1 296 ? -7.726 2.842 7.363 1.00 88.25 296 THR A O 1
ATOM 2132 N N . ASP A 1 297 ? -9.900 2.857 7.969 1.00 92.75 297 ASP A N 1
ATOM 2133 C CA . ASP A 1 297 ? -10.060 4.306 7.947 1.00 92.75 297 ASP A CA 1
ATOM 2134 C C . ASP A 1 297 ? -9.366 4.945 9.144 1.00 92.75 297 ASP A C 1
ATOM 2136 O O . ASP A 1 297 ? -8.707 5.970 8.979 1.00 92.75 297 ASP A O 1
ATOM 2140 N N . LEU A 1 298 ? -9.403 4.299 10.318 1.00 94.50 298 LEU A N 1
ATOM 2141 C CA . LEU A 1 298 ? -8.651 4.743 11.493 1.00 94.50 298 LEU A CA 1
ATOM 2142 C C . LEU A 1 298 ? -7.149 4.794 11.187 1.00 94.50 298 LEU A C 1
ATOM 2144 O O . LEU A 1 298 ? -6.491 5.805 11.444 1.00 94.50 298 LEU A O 1
ATOM 2148 N N . LYS A 1 299 ? -6.603 3.736 10.571 1.00 91.94 299 LYS A N 1
ATOM 2149 C CA . LYS A 1 299 ? -5.201 3.718 10.129 1.00 91.94 299 LYS A CA 1
ATOM 2150 C C . LYS A 1 299 ? -4.904 4.862 9.154 1.00 91.94 299 LYS A C 1
ATOM 2152 O O . LYS A 1 299 ? -3.891 5.551 9.299 1.00 91.94 299 LYS A O 1
ATOM 2157 N N . GLY A 1 300 ? -5.778 5.074 8.168 1.00 91.50 300 GLY A N 1
ATOM 2158 C CA . GLY A 1 300 ? -5.660 6.165 7.199 1.00 91.50 300 GLY A CA 1
ATOM 2159 C C . GLY A 1 300 ? -5.656 7.548 7.857 1.00 91.50 300 GLY A C 1
ATOM 2160 O O . GLY A 1 300 ? -4.762 8.351 7.584 1.00 91.50 300 GLY A O 1
ATOM 2161 N N . ALA A 1 301 ? -6.599 7.787 8.769 1.00 94.94 301 ALA A N 1
ATOM 2162 C CA . ALA A 1 301 ? -6.749 9.013 9.544 1.00 94.94 301 ALA A CA 1
ATOM 2163 C C . ALA A 1 301 ? -5.480 9.344 10.337 1.00 94.94 301 ALA A C 1
ATOM 2165 O O . ALA A 1 301 ? -4.921 10.435 10.217 1.00 94.94 301 ALA A O 1
ATOM 2166 N N . PHE A 1 302 ? -4.964 8.374 11.093 1.00 95.25 302 PHE A N 1
ATOM 2167 C CA . PHE A 1 302 ? -3.737 8.545 11.868 1.00 95.25 302 PHE A CA 1
ATOM 2168 C C . PHE A 1 302 ? -2.527 8.846 10.989 1.00 95.25 302 PHE A C 1
ATOM 2170 O O . PHE A 1 302 ? -1.722 9.713 11.326 1.00 95.25 302 PHE A O 1
ATOM 2177 N N . ASN A 1 303 ? -2.399 8.166 9.851 1.00 93.25 303 ASN A N 1
ATOM 2178 C CA . ASN A 1 303 ? -1.259 8.360 8.960 1.00 93.25 303 ASN A CA 1
ATOM 2179 C C . ASN A 1 303 ? -1.292 9.696 8.216 1.00 93.25 303 ASN A C 1
ATOM 2181 O O . ASN A 1 303 ? -0.227 10.246 7.939 1.00 93.25 303 ASN A O 1
ATOM 2185 N N . ARG A 1 304 ? -2.481 10.238 7.926 1.00 93.00 304 ARG A N 1
ATOM 2186 C CA . ARG A 1 304 ? -2.635 11.565 7.312 1.00 93.00 304 ARG A CA 1
ATOM 2187 C C . ARG A 1 304 ? -2.505 12.699 8.326 1.00 93.00 304 ARG A C 1
ATOM 2189 O O . ARG A 1 304 ? -1.739 13.633 8.100 1.00 93.00 304 ARG A O 1
ATOM 2196 N N . GLN A 1 305 ? -3.239 12.616 9.436 1.00 95.94 305 GLN A N 1
ATOM 2197 C CA . GLN A 1 305 ? -3.397 13.725 10.383 1.00 95.94 305 GLN A CA 1
ATOM 2198 C C . GLN A 1 305 ? -2.373 13.698 11.518 1.00 95.94 305 GLN A C 1
ATOM 2200 O O . GLN A 1 305 ? -1.950 14.752 11.990 1.00 95.94 305 GLN A O 1
ATOM 2205 N N . GLY A 1 306 ? -1.950 12.511 11.957 1.00 94.38 306 GLY A N 1
ATOM 2206 C CA . GLY A 1 306 ? -1.076 12.332 13.118 1.00 94.38 306 GLY A CA 1
ATOM 2207 C C . GLY A 1 306 ? 0.236 13.120 13.034 1.00 94.38 306 GLY A C 1
ATOM 2208 O O . GLY A 1 306 ? 0.502 13.912 13.939 1.00 94.38 306 GLY A O 1
ATOM 2209 N N . PRO A 1 307 ? 1.033 12.986 11.954 1.00 93.94 307 PRO A N 1
ATOM 2210 C CA . PRO A 1 307 ? 2.280 13.738 11.801 1.00 93.94 307 PRO A CA 1
ATOM 2211 C C . PRO A 1 307 ? 2.095 15.261 11.775 1.00 93.94 307 PRO A C 1
ATOM 2213 O O . PRO A 1 307 ? 2.999 15.989 12.172 1.00 93.94 307 PRO A O 1
ATOM 2216 N N . GLN A 1 308 ? 0.933 15.747 11.328 1.00 93.50 308 GLN A N 1
ATOM 2217 C CA . GLN A 1 308 ? 0.632 17.180 11.274 1.00 93.50 308 GLN A CA 1
ATOM 2218 C C . GLN A 1 308 ? 0.203 17.719 12.642 1.00 93.50 308 GLN A C 1
ATOM 2220 O O . GLN A 1 308 ? 0.626 18.797 13.051 1.00 93.50 308 GLN A O 1
ATOM 2225 N N . LEU A 1 309 ? -0.641 16.968 13.353 1.00 94.56 309 LEU A N 1
ATOM 2226 C CA . LEU A 1 309 ? -1.190 17.364 14.649 1.00 94.56 309 LEU A CA 1
ATOM 2227 C C . LEU A 1 309 ? -0.207 17.153 15.803 1.00 94.56 309 LEU A C 1
ATOM 2229 O O . LEU A 1 309 ? -0.256 17.883 16.790 1.00 94.56 309 LEU A O 1
ATOM 2233 N N . ALA A 1 310 ? 0.676 16.160 15.698 1.00 94.19 310 ALA A N 1
ATOM 2234 C CA . ALA A 1 310 ? 1.602 15.798 16.761 1.00 94.19 310 ALA A CA 1
ATOM 2235 C C . ALA A 1 310 ? 2.961 15.307 16.220 1.00 94.19 310 ALA A C 1
ATOM 2237 O O . ALA A 1 310 ? 3.359 14.180 16.516 1.00 94.19 310 ALA A O 1
ATOM 2238 N N . PRO A 1 311 ? 3.740 16.134 15.494 1.00 91.19 311 PRO A N 1
ATOM 2239 C CA . PRO A 1 311 ? 5.025 15.728 14.891 1.00 91.19 311 PRO A CA 1
ATOM 2240 C C . PRO A 1 311 ? 6.086 15.246 15.907 1.00 91.19 311 PRO A C 1
ATOM 2242 O O . PRO A 1 311 ? 7.017 14.498 15.575 1.00 91.19 311 PRO A O 1
ATOM 2245 N N . GLY A 1 312 ? 5.958 15.673 17.169 1.00 88.31 312 GLY A N 1
ATOM 2246 C CA . GLY A 1 312 ? 6.798 15.216 18.280 1.00 88.31 312 GLY A CA 1
ATOM 2247 C C . GLY A 1 312 ? 6.459 13.809 18.783 1.00 88.31 312 GLY A C 1
ATOM 2248 O O . GLY A 1 312 ? 7.327 13.159 19.360 1.00 88.31 312 GLY A O 1
ATOM 2249 N N . LEU A 1 313 ? 5.235 13.336 18.532 1.00 90.38 313 LEU A N 1
ATOM 2250 C CA . LEU A 1 313 ? 4.723 12.045 18.995 1.00 90.38 313 LEU A CA 1
ATOM 2251 C C . LEU A 1 313 ? 4.569 11.040 17.847 1.00 90.38 313 LEU A C 1
ATOM 2253 O O . LEU A 1 313 ? 4.979 9.897 17.991 1.00 90.38 313 LEU A O 1
ATOM 2257 N N . LEU A 1 314 ? 4.009 11.455 16.708 1.00 92.44 314 LEU A N 1
ATOM 2258 C CA . LEU A 1 314 ? 3.673 10.590 15.580 1.00 92.44 314 LEU A CA 1
ATOM 2259 C C . LEU A 1 314 ? 4.522 10.917 14.339 1.00 92.44 314 LEU A C 1
ATOM 2261 O O . LEU A 1 314 ? 4.602 12.082 13.950 1.00 92.44 314 LEU A O 1
ATOM 2265 N N . PRO A 1 315 ? 5.129 9.911 13.677 1.00 91.25 315 PRO A N 1
ATOM 2266 C CA . PRO A 1 315 ? 5.261 8.510 14.102 1.00 91.25 315 PRO A CA 1
ATOM 2267 C C . PRO A 1 315 ? 6.113 8.331 15.372 1.00 91.25 315 PRO A C 1
ATOM 2269 O O . PRO A 1 315 ? 7.120 9.034 15.543 1.00 91.25 315 PRO A O 1
ATOM 2272 N N . VAL A 1 316 ? 5.722 7.366 16.218 1.00 87.62 316 VAL A N 1
ATOM 2273 C CA . VAL A 1 316 ? 6.374 7.057 17.506 1.00 87.62 316 VAL A CA 1
ATOM 2274 C C . VAL A 1 316 ? 7.794 6.543 17.308 1.00 87.62 316 VAL A C 1
ATOM 2276 O O . VAL A 1 316 ? 8.102 5.870 16.322 1.00 87.62 316 VAL A O 1
ATOM 2279 N N . ARG A 1 317 ? 8.671 6.853 18.269 1.00 84.88 317 ARG A N 1
ATOM 2280 C CA . ARG A 1 317 ? 9.972 6.196 18.405 1.00 84.88 317 ARG A CA 1
ATOM 2281 C C . ARG A 1 317 ? 9.835 4.937 19.250 1.00 84.88 317 ARG A C 1
ATOM 2283 O O . ARG A 1 317 ? 9.391 5.018 20.389 1.00 84.88 317 ARG A O 1
ATOM 2290 N N . ILE A 1 318 ? 10.235 3.800 18.698 1.00 78.06 318 ILE A N 1
ATOM 2291 C CA . ILE A 1 318 ? 10.306 2.538 19.442 1.00 78.06 318 ILE A CA 1
ATOM 2292 C C . ILE A 1 318 ? 11.575 2.508 20.311 1.00 78.06 318 ILE A C 1
ATOM 2294 O O . ILE A 1 318 ? 12.446 3.367 20.174 1.00 78.06 318 ILE A O 1
ATOM 2298 N N . GLY A 1 319 ? 11.676 1.541 21.229 1.00 72.44 319 GLY A N 1
ATOM 2299 C CA . GLY A 1 319 ? 12.691 1.520 22.298 1.00 72.44 319 GLY A CA 1
ATOM 2300 C C . GLY A 1 319 ? 14.160 1.571 21.847 1.00 72.44 319 GLY A C 1
ATOM 2301 O O . GLY A 1 319 ? 15.020 1.957 22.631 1.00 72.44 319 GLY A O 1
ATOM 2302 N N . ASP A 1 320 ? 14.454 1.247 20.586 1.00 75.94 320 ASP A N 1
ATOM 2303 C CA . ASP A 1 320 ? 15.792 1.357 19.984 1.00 75.94 320 ASP A CA 1
ATOM 2304 C C . ASP A 1 320 ? 16.081 2.728 19.326 1.00 75.94 320 ASP A C 1
ATOM 2306 O O . ASP A 1 320 ? 17.116 2.919 18.688 1.00 75.94 320 ASP A O 1
ATOM 2310 N N . GLY A 1 321 ? 15.173 3.697 19.474 1.00 78.94 321 GLY A N 1
ATOM 2311 C CA . GLY A 1 321 ? 15.300 5.066 18.972 1.00 78.94 321 GLY A CA 1
ATOM 2312 C C . GLY A 1 321 ? 14.850 5.271 17.522 1.00 78.94 321 GLY A C 1
ATOM 2313 O O . GLY A 1 321 ? 14.695 6.429 17.096 1.00 78.94 321 GLY A O 1
ATOM 2314 N N . ARG A 1 322 ? 14.589 4.196 16.762 1.00 82.62 322 ARG A N 1
ATOM 2315 C CA . ARG A 1 322 ? 14.034 4.290 15.404 1.00 82.62 322 ARG A CA 1
ATOM 2316 C C . ARG A 1 322 ? 12.612 4.835 15.458 1.00 82.62 322 ARG A C 1
ATOM 2318 O O . ARG A 1 322 ? 11.856 4.536 16.377 1.00 82.62 322 ARG A O 1
ATOM 2325 N N . ARG A 1 323 ? 12.237 5.646 14.467 1.00 84.44 323 ARG A N 1
ATOM 2326 C CA . ARG A 1 323 ? 10.831 6.017 14.260 1.00 84.44 323 ARG A CA 1
ATOM 2327 C C . ARG A 1 323 ? 10.123 4.904 13.502 1.00 84.44 323 ARG A C 1
ATOM 2329 O O . ARG A 1 323 ? 10.707 4.318 12.591 1.00 84.44 323 ARG A O 1
ATOM 2336 N N . LEU A 1 324 ? 8.865 4.660 13.852 1.00 87.38 324 LEU A N 1
ATOM 2337 C CA . LEU A 1 324 ? 7.975 3.870 13.016 1.00 87.38 324 LEU A CA 1
ATOM 2338 C C . LEU A 1 324 ? 7.854 4.515 11.626 1.00 87.38 324 LEU A C 1
ATOM 2340 O O . LEU A 1 324 ? 7.898 5.744 11.512 1.00 87.38 324 LEU A O 1
ATOM 2344 N N . PRO A 1 325 ? 7.680 3.710 10.566 1.00 85.19 325 PRO A N 1
ATOM 2345 C CA . PRO A 1 325 ? 7.567 4.228 9.203 1.00 85.19 325 PRO A CA 1
ATOM 2346 C C . PRO A 1 325 ? 6.284 5.044 8.981 1.00 85.19 325 PRO A C 1
ATOM 2348 O O . PRO A 1 325 ? 6.221 5.859 8.065 1.00 85.19 325 PRO A O 1
ATOM 2351 N N . GLN A 1 326 ? 5.254 4.822 9.801 1.00 89.06 326 GLN A N 1
ATOM 2352 C CA . GLN A 1 326 ? 3.955 5.493 9.755 1.00 89.06 326 GLN A CA 1
ATOM 2353 C C . GLN A 1 326 ? 3.403 5.649 11.179 1.00 89.06 326 GLN A C 1
ATOM 2355 O O . GLN A 1 326 ? 3.871 4.973 12.095 1.00 89.06 326 GLN A O 1
ATOM 2360 N N . ALA A 1 327 ? 2.412 6.527 11.369 1.00 91.44 327 ALA A N 1
ATOM 2361 C CA . ALA A 1 327 ? 1.776 6.737 12.671 1.00 91.44 327 ALA A CA 1
ATOM 2362 C C . ALA A 1 327 ? 1.082 5.463 13.179 1.00 91.44 327 ALA A C 1
ATOM 2364 O O . ALA A 1 327 ? 1.305 5.073 14.315 1.00 91.44 327 ALA A O 1
ATOM 2365 N N . LEU A 1 328 ? 0.318 4.791 12.317 1.00 90.00 328 LEU A N 1
ATOM 2366 C CA . LEU A 1 328 ? -0.168 3.427 12.507 1.00 90.00 328 LEU A CA 1
ATOM 2367 C C . LEU A 1 328 ? 0.415 2.541 11.388 1.00 90.00 328 LEU A C 1
ATOM 2369 O O . LEU A 1 328 ? 0.028 2.688 10.217 1.00 90.00 328 LEU A O 1
ATOM 2373 N N . PRO A 1 329 ? 1.382 1.655 11.704 1.00 84.12 329 PRO A N 1
ATOM 2374 C CA . PRO A 1 329 ? 2.158 0.939 10.693 1.00 84.12 329 PRO A CA 1
ATOM 2375 C C . PRO A 1 329 ? 1.427 -0.263 10.076 1.00 84.12 329 PRO A C 1
ATOM 2377 O O . PRO A 1 329 ? 1.749 -0.631 8.949 1.00 84.12 329 PRO A O 1
ATOM 2380 N N . SER A 1 330 ? 0.421 -0.844 10.740 1.00 83.69 330 SER A N 1
ATOM 2381 C CA . SER A 1 330 ? -0.269 -2.064 10.280 1.00 83.69 330 SER A CA 1
ATOM 2382 C C . SER A 1 330 ? -1.789 -2.018 10.516 1.00 83.69 330 SER A C 1
ATOM 2384 O O . SER A 1 330 ? -2.291 -1.110 11.176 1.00 83.69 330 SER A O 1
ATOM 2386 N N . TYR A 1 331 ? -2.516 -2.981 9.935 1.00 80.75 331 TYR A N 1
ATOM 2387 C CA . TYR A 1 331 ? -3.956 -3.240 10.158 1.00 80.75 331 TYR A CA 1
ATOM 2388 C C . TYR A 1 331 ? -4.187 -4.352 11.199 1.00 80.75 331 TYR A C 1
ATOM 2390 O O . TYR A 1 331 ? -5.236 -4.987 11.239 1.00 80.75 331 TYR A O 1
ATOM 2398 N N . THR A 1 332 ? -3.153 -4.663 11.978 1.00 81.69 332 THR A N 1
ATOM 2399 C CA . THR A 1 332 ? -3.186 -5.719 12.987 1.00 81.69 332 THR A CA 1
ATOM 2400 C C . THR A 1 332 ? -2.736 -5.088 14.288 1.00 81.69 332 THR A C 1
ATOM 2402 O O . THR A 1 332 ? -1.536 -4.923 14.515 1.00 81.69 332 THR A O 1
ATOM 2405 N N . TYR A 1 333 ? -3.705 -4.662 15.091 1.00 87.00 333 TYR A N 1
ATOM 2406 C CA . TYR A 1 333 ? -3.487 -4.076 16.406 1.00 87.00 333 TYR A CA 1
ATOM 2407 C C . TYR A 1 333 ? -4.703 -4.306 17.302 1.00 87.00 333 TYR A C 1
ATOM 2409 O O . TYR A 1 333 ? -5.818 -4.518 16.830 1.00 87.00 333 TYR A O 1
ATOM 2417 N N . GLU A 1 334 ? -4.479 -4.221 18.606 1.00 88.06 334 GLU A N 1
ATOM 2418 C CA . GLU A 1 334 ? -5.544 -4.067 19.590 1.00 88.06 334 GLU A CA 1
ATOM 2419 C C . GLU A 1 334 ? -5.618 -2.595 20.005 1.00 88.06 334 GLU A C 1
ATOM 2421 O O . GLU A 1 334 ? -4.600 -1.903 20.074 1.00 88.06 334 GLU A O 1
ATOM 2426 N N . ILE A 1 335 ? -6.828 -2.104 20.271 1.00 91.75 335 ILE A N 1
ATOM 2427 C CA . ILE A 1 335 ? -7.057 -0.743 20.758 1.00 91.75 335 ILE A CA 1
ATOM 2428 C C . ILE A 1 335 ? -7.946 -0.774 21.996 1.00 91.75 335 ILE A C 1
ATOM 2430 O O . ILE A 1 335 ? -8.976 -1.446 22.033 1.00 91.75 335 ILE A O 1
ATOM 2434 N N . SER A 1 336 ? -7.555 -0.004 23.007 1.00 88.88 336 SER A N 1
ATOM 2435 C CA . SER A 1 336 ? -8.286 0.126 24.264 1.00 88.88 336 SER A CA 1
ATOM 2436 C C . SER A 1 336 ? -8.238 1.562 24.772 1.00 88.88 336 SER A C 1
ATOM 2438 O O . SER A 1 336 ? -7.203 2.219 24.679 1.00 88.88 336 SER A O 1
ATOM 2440 N N . HIS A 1 337 ? -9.338 2.034 25.360 1.00 90.38 337 HIS A N 1
ATOM 2441 C CA . HIS A 1 337 ? -9.363 3.287 26.113 1.00 90.38 337 HIS A CA 1
ATOM 2442 C C . HIS A 1 337 ? -8.931 3.025 27.562 1.00 90.38 337 HIS A C 1
ATOM 2444 O O . HIS A 1 337 ? -9.492 2.144 28.213 1.00 90.38 337 HIS A O 1
ATOM 2450 N N . ILE A 1 338 ? -7.961 3.793 28.064 1.00 87.62 338 ILE A N 1
ATOM 2451 C CA . ILE A 1 338 ? -7.492 3.738 29.455 1.00 87.62 338 ILE A CA 1
ATOM 2452 C C . ILE A 1 338 ? -8.028 4.978 30.190 1.00 87.62 338 ILE A C 1
ATOM 2454 O O . ILE A 1 338 ? -7.509 6.074 29.976 1.00 87.62 338 ILE A O 1
ATOM 2458 N N . PRO A 1 339 ? -9.067 4.856 31.039 1.00 76.00 339 PRO A N 1
ATOM 2459 C CA . PRO A 1 339 ? -9.628 6.004 31.745 1.00 76.00 339 PRO A CA 1
ATOM 2460 C C . PRO A 1 339 ? -8.650 6.574 32.780 1.00 76.00 339 PRO A C 1
ATOM 2462 O O . PRO A 1 339 ? -8.115 5.835 33.605 1.00 76.00 339 PRO A O 1
ATOM 2465 N N . GLY A 1 340 ? -8.480 7.898 32.790 1.00 67.00 340 GLY A N 1
ATOM 2466 C CA . GLY A 1 340 ? -7.711 8.608 33.821 1.00 67.00 340 GLY A CA 1
ATOM 2467 C C . GLY A 1 340 ? -6.192 8.651 33.615 1.00 67.00 340 GLY A C 1
ATOM 2468 O O . GLY A 1 340 ? -5.489 9.035 34.551 1.00 67.00 340 GLY A O 1
ATOM 2469 N N . ALA A 1 341 ? -5.707 8.269 32.429 1.00 55.81 341 ALA A N 1
ATOM 2470 C CA . ALA A 1 341 ? -4.335 8.497 31.969 1.00 55.81 341 ALA A CA 1
ATOM 2471 C C . ALA A 1 341 ? -4.206 9.817 31.187 1.00 55.81 341 ALA A C 1
ATOM 2473 O O . ALA A 1 341 ? -5.188 10.210 30.513 1.00 55.81 341 ALA A O 1
#

Sequence (341 aa):
MPATSIAAIRTSSPSCSHSAPTSSGSEAEGIPMGMTAPLRVAAIVAASLLAPAAPAAAQAAADSHIVSVELVPAPGTSFAVDGRTYEGVLRVGAGDDGLVLTEEVTLDQYLKGIGEVPFSWPMAALSAQVVAARTYLAHTLLSGRAGDGASYGFDICASSACQVYAGSGLAAEEGGARWVEAVERTAGQILLYQGRPAQTVYSSSTGSRTRSNQDVWGGAALPYLQAVDSPEDGVSPFASWVIDIPSHLFVSILQREGYRVSGQLQSILVRDPGEGAGPTTIWVDTEGGTDVVAETDLKGAFNRQGPQLAPGLLPVRIGDGRRLPQALPSYTYEISHIPGA

Radius of gyration: 23.41 Å; chains: 1; bounding box: 45×57×75 Å